Protein AF-A0A0A1WR04-F1 (afdb_monomer_lite)

Sequence (188 aa):
EWQDIMITAAQNTKENGYGFTAQEAALAPKRNVDYRRIWIDFYEEIDLLYTQVIAKHTKRFFKGPHNNYIFDNLMMKKRYAISFDTLLLEAEARGANLNKQIYVHVVGIGLGSWRAVPQQEKIFLETFGERLQQLLPHLSHIAVVHFSYFTLTAWGNLQHGGMIMSETHPAGGIKIFMSNREPSAKRV

Foldseek 3Di:
DCLQFKAAQVQQDVVQQADDDPVRCVVPVDPSVVVQVVVCVVLVHGGDHLVVPVPDDDPQWDADPVSRIIGGLSSLLSVLLVVLLCQQVVQQVVCVVVVAADAAEDEDDCVPPNPDDPCSLLSNQVSNVVNCVVCFLVRQRHQEYEYEQRPDQDHDQQHAQHFDADPNHPVRTHGHHYDHDDPPPDDD

Radius of gyration: 19.54 Å; chains: 1; bounding box: 42×36×54 Å

InterPro domains:
  IPR032063 ADP-ribosylhydrolase MavL-like [PF16062] (1-186)

pLDDT: mean 91.45, std 9.68, range [39.0, 98.62]

Secondary structure (DSSP, 8-state):
--TTTEE-TTTSSTTTT-S--HHHHHH---HHHHHHHHHHHHHT-----HHHHTT--STTEEEPGGGS-EEEHHHHHHHHHHHHHHHHHHHHHHHHHHT--EEEEEE-TTSSTT--STTHHHHHHHHHHHHHHHHGGG--SEEEEEEES-S-SEETTEETT-EEE-TTSTTSEEEEEEESS-TTSPP-

Organism: Zeugodacus cucurbitae (NCBI:txid28588)

Structure (mmCIF, N/CA/C/O backbone):
data_AF-A0A0A1WR04-F1
#
_entry.id   AF-A0A0A1WR04-F1
#
loop_
_atom_site.group_PDB
_atom_site.id
_atom_site.type_symbol
_atom_site.label_atom_id
_atom_site.label_alt_id
_atom_site.label_comp_id
_atom_site.label_asym_id
_atom_site.label_entity_id
_atom_site.label_seq_id
_atom_site.pdbx_PDB_ins_code
_atom_site.Cartn_x
_atom_site.Cartn_y
_atom_site.Cartn_z
_atom_site.occupancy
_atom_site.B_iso_or_equiv
_atom_site.auth_seq_id
_atom_site.auth_comp_id
_atom_site.auth_asym_id
_atom_site.auth_atom_id
_atom_site.pdbx_PDB_model_num
ATOM 1 N N . GLU A 1 1 ? -13.698 -2.832 2.879 1.00 64.75 1 GLU A N 1
ATOM 2 C CA . GLU A 1 1 ? -14.212 -2.028 4.008 1.00 64.75 1 GLU A CA 1
ATOM 3 C C . GLU A 1 1 ? -13.283 -0.866 4.336 1.00 64.75 1 GLU A C 1
ATOM 5 O O . GLU A 1 1 ? -12.109 -0.912 3.988 1.00 64.75 1 GLU A O 1
ATOM 10 N N . TRP A 1 2 ? -13.803 0.202 4.941 1.00 84.69 2 TRP A N 1
ATOM 11 C CA . TRP A 1 2 ? -13.029 1.324 5.506 1.00 84.69 2 TRP A CA 1
ATOM 12 C C . TRP A 1 2 ? -12.757 1.132 7.013 1.00 84.69 2 TRP A C 1
ATOM 14 O O . TRP A 1 2 ? -11.931 1.831 7.599 1.00 84.69 2 TRP A O 1
ATOM 24 N N . GLN A 1 3 ? -13.438 0.151 7.611 1.00 88.25 3 GLN A N 1
ATOM 25 C CA . GLN A 1 3 ? -13.533 -0.102 9.047 1.00 88.25 3 GLN A CA 1
ATOM 26 C C . GLN A 1 3 ? -12.215 -0.563 9.682 1.00 88.25 3 GLN A C 1
ATOM 28 O O . GLN A 1 3 ? -12.024 -0.393 10.881 1.00 88.25 3 GLN A O 1
ATOM 33 N N . ASP A 1 4 ? -11.299 -1.112 8.883 1.00 90.19 4 ASP A N 1
ATOM 34 C CA . ASP A 1 4 ? -9.983 -1.567 9.354 1.00 90.19 4 ASP A CA 1
ATOM 35 C C . ASP A 1 4 ? -8.936 -0.451 9.382 1.00 90.19 4 ASP A C 1
ATOM 37 O O . ASP A 1 4 ? -7.875 -0.612 9.970 1.00 90.19 4 ASP A O 1
ATOM 41 N N . ILE A 1 5 ? -9.220 0.683 8.737 1.00 94.31 5 ILE A N 1
ATOM 42 C CA . ILE A 1 5 ? -8.305 1.832 8.663 1.00 94.31 5 ILE A CA 1
ATOM 43 C C . ILE A 1 5 ? -8.802 2.970 9.548 1.00 94.31 5 ILE A C 1
ATOM 45 O O . ILE A 1 5 ? -8.010 3.684 10.161 1.00 94.31 5 ILE A O 1
ATOM 49 N N . MET A 1 6 ? -10.117 3.171 9.593 1.00 95.06 6 MET A N 1
ATOM 50 C CA . MET A 1 6 ? -10.728 4.258 10.342 1.00 95.06 6 MET A CA 1
ATOM 51 C C . MET A 1 6 ? -11.213 3.762 11.691 1.00 95.06 6 MET A C 1
ATOM 53 O O . MET A 1 6 ? -12.002 2.824 11.785 1.00 95.06 6 MET A O 1
ATOM 57 N N . ILE A 1 7 ? -10.797 4.473 12.726 1.00 96.00 7 ILE A N 1
ATOM 58 C CA . ILE A 1 7 ? -11.178 4.232 14.106 1.00 96.00 7 ILE A CA 1
ATOM 59 C C . ILE A 1 7 ? -12.140 5.347 14.513 1.00 96.00 7 ILE A C 1
ATOM 61 O O . ILE A 1 7 ? -11.782 6.526 14.487 1.00 96.00 7 ILE A O 1
ATOM 65 N N . THR A 1 8 ? -13.369 4.992 14.883 1.00 96.44 8 THR A N 1
ATOM 66 C CA . THR A 1 8 ? -14.404 5.966 15.275 1.00 96.44 8 THR A CA 1
ATOM 67 C C . THR A 1 8 ? -15.068 5.571 16.586 1.00 96.44 8 THR A C 1
ATOM 69 O O . THR A 1 8 ? -15.126 4.389 16.921 1.00 96.44 8 THR A O 1
ATOM 72 N N . ALA A 1 9 ? -15.609 6.552 17.312 1.00 96.00 9 ALA A N 1
ATOM 73 C CA . ALA A 1 9 ? -16.299 6.309 18.579 1.00 96.00 9 ALA A CA 1
ATOM 74 C C . ALA A 1 9 ? -17.537 5.408 18.431 1.00 96.00 9 ALA A C 1
ATOM 76 O O . ALA A 1 9 ? -17.856 4.663 19.349 1.00 96.00 9 ALA A O 1
ATOM 77 N N . ALA A 1 10 ? -18.217 5.463 17.281 1.00 95.19 10 ALA A N 1
ATOM 78 C CA . ALA A 1 10 ? -19.414 4.667 17.020 1.00 95.19 10 ALA A CA 1
ATOM 79 C C . ALA A 1 10 ? -19.096 3.222 16.602 1.00 95.19 10 ALA A C 1
ATOM 81 O O . ALA A 1 10 ? -19.878 2.323 16.889 1.00 95.19 10 ALA A O 1
ATOM 82 N N . GLN A 1 11 ? -17.972 2.996 15.914 1.00 94.75 11 GLN A N 1
ATOM 83 C CA . GLN A 1 11 ? -17.610 1.682 15.379 1.00 94.75 11 GLN A CA 1
ATOM 84 C C . GLN A 1 11 ? -16.694 0.898 16.319 1.00 94.75 11 GLN A C 1
ATOM 86 O O . GLN A 1 11 ? -16.952 -0.269 16.592 1.00 94.75 11 GLN A O 1
ATOM 91 N N . ASN A 1 12 ? -15.617 1.515 16.802 1.00 96.50 12 ASN A N 1
ATOM 92 C CA . ASN A 1 12 ? -14.510 0.823 17.457 1.00 96.50 12 ASN A CA 1
ATOM 93 C C . ASN A 1 12 ? -14.767 0.668 18.958 1.00 96.50 12 ASN A C 1
ATOM 95 O O . ASN A 1 12 ? -14.080 1.273 19.791 1.00 96.50 12 ASN A O 1
ATOM 99 N N . THR A 1 13 ? -15.782 -0.133 19.279 1.00 95.81 13 THR A N 1
ATOM 100 C CA . THR A 1 13 ? -16.243 -0.420 20.640 1.00 95.81 13 THR A CA 1
ATOM 101 C C . THR A 1 13 ? -16.302 -1.927 20.901 1.00 95.81 13 THR A C 1
ATOM 103 O O . THR A 1 13 ? -16.367 -2.737 19.969 1.00 95.81 13 THR A O 1
ATOM 106 N N . LYS A 1 14 ? -16.304 -2.316 22.182 1.00 94.25 14 LYS A N 1
ATOM 107 C CA . LYS A 1 14 ? -16.421 -3.724 22.596 1.00 94.25 14 LYS A CA 1
ATOM 108 C C . LYS A 1 14 ? -17.749 -4.335 22.143 1.00 94.25 14 LYS A C 1
ATOM 110 O O . LYS A 1 14 ? -17.792 -5.498 21.756 1.00 94.25 14 LYS A O 1
ATOM 115 N N . GLU A 1 15 ? -18.827 -3.558 22.125 1.00 93.25 15 GLU A N 1
ATOM 116 C CA . GLU A 1 15 ? -20.155 -4.000 21.681 1.00 93.25 15 GLU A CA 1
ATOM 117 C C . GLU A 1 15 ? -20.136 -4.430 20.211 1.00 93.25 15 GLU A C 1
ATOM 119 O O . GLU A 1 15 ? -20.747 -5.436 19.850 1.00 93.25 15 GLU A O 1
ATOM 124 N N . ASN A 1 16 ? -19.357 -3.723 19.389 1.00 94.31 16 ASN A N 1
ATOM 125 C CA . ASN A 1 16 ? -19.161 -4.026 17.974 1.00 94.31 16 ASN A CA 1
ATOM 126 C C . ASN A 1 16 ? -18.081 -5.088 17.711 1.00 94.31 16 ASN A C 1
ATOM 128 O O . ASN A 1 16 ? -17.793 -5.386 16.555 1.00 94.31 16 ASN A O 1
ATOM 132 N N . GLY A 1 17 ? -17.531 -5.701 18.761 1.00 93.12 17 GLY A N 1
ATOM 133 C CA . GLY A 1 17 ? -16.603 -6.826 18.661 1.00 93.12 17 GLY A CA 1
ATOM 134 C C . GLY A 1 17 ? -15.124 -6.446 18.655 1.00 93.12 17 GLY A C 1
ATOM 135 O O . GLY A 1 17 ? -14.299 -7.331 18.463 1.00 93.12 17 GLY A O 1
ATOM 136 N N . TYR A 1 18 ? -14.781 -5.173 18.889 1.00 94.75 18 TYR A N 1
ATOM 137 C CA . TYR A 1 18 ? -13.392 -4.708 18.914 1.00 94.75 18 TYR A CA 1
ATOM 138 C C . TYR A 1 18 ? -12.715 -4.916 20.275 1.00 94.75 18 TYR A C 1
ATOM 140 O O . TYR A 1 18 ? -13.353 -4.865 21.329 1.00 94.75 18 TYR A O 1
ATOM 148 N N . GLY A 1 19 ? -11.391 -5.069 20.266 1.00 92.50 19 GLY A N 1
ATOM 149 C CA . GLY A 1 19 ? -10.524 -5.061 21.442 1.00 92.50 19 GLY A CA 1
ATOM 150 C C . GLY A 1 19 ? -10.527 -6.356 22.250 1.00 92.50 19 GLY A C 1
ATOM 151 O O . GLY A 1 19 ? -10.146 -6.322 23.420 1.00 92.50 19 GLY A O 1
ATOM 152 N N . PHE A 1 20 ? -11.013 -7.467 21.690 1.00 91.56 20 PHE A N 1
ATOM 153 C CA . PHE A 1 20 ? -11.016 -8.778 22.348 1.00 91.56 20 PHE A CA 1
ATOM 154 C C . PHE A 1 20 ? -9.643 -9.443 22.262 1.00 91.56 20 PHE A C 1
ATOM 156 O O . PHE A 1 20 ? -9.041 -9.502 21.192 1.00 91.56 20 PHE A O 1
ATOM 163 N N . THR A 1 21 ? -9.162 -9.997 23.376 1.00 88.00 21 THR A N 1
ATOM 164 C CA . THR A 1 21 ? -8.021 -10.924 23.331 1.00 88.00 21 THR A CA 1
ATOM 165 C C . THR A 1 21 ? -8.447 -12.275 22.752 1.00 88.00 21 THR A C 1
ATOM 167 O O . THR A 1 21 ? -9.634 -12.603 22.712 1.00 88.00 21 THR A O 1
ATOM 170 N N . ALA A 1 22 ? -7.480 -13.109 22.355 1.00 83.44 22 ALA A N 1
ATOM 171 C CA . ALA A 1 22 ? -7.767 -14.465 21.886 1.00 83.44 22 ALA A CA 1
ATOM 172 C C . ALA A 1 22 ? -8.543 -15.297 22.929 1.00 83.44 22 ALA A C 1
ATOM 174 O O . ALA A 1 22 ? -9.456 -16.038 22.565 1.00 83.44 22 ALA A O 1
ATOM 175 N N . GLN A 1 23 ? -8.232 -15.140 24.225 1.00 86.56 23 GLN A N 1
ATOM 176 C CA . GLN A 1 23 ? -8.970 -15.830 25.289 1.00 86.56 23 GLN A CA 1
ATOM 177 C C . GLN A 1 23 ? -10.389 -15.273 25.452 1.00 86.56 23 GLN A C 1
ATOM 179 O O . GLN A 1 23 ? -11.338 -16.045 25.557 1.00 86.56 23 GLN A O 1
ATOM 184 N N . GLU A 1 24 ? -10.555 -13.946 25.444 1.00 88.88 24 GLU A N 1
ATOM 185 C CA . GLU A 1 24 ? -11.877 -13.317 25.557 1.00 88.88 24 GLU A CA 1
ATOM 186 C C . GLU A 1 24 ? -12.782 -13.692 24.376 1.00 88.88 24 GLU A C 1
ATOM 188 O O . GLU A 1 24 ? -13.965 -13.965 24.566 1.00 88.88 24 GLU A O 1
ATOM 193 N N . ALA A 1 25 ? -12.226 -13.748 23.163 1.00 85.69 25 ALA A N 1
ATOM 194 C CA . ALA A 1 25 ? -12.953 -14.131 21.959 1.00 85.69 25 ALA A CA 1
ATOM 195 C C . ALA A 1 25 ? -13.425 -15.593 21.999 1.00 85.69 25 ALA A C 1
ATOM 197 O O . ALA A 1 25 ? -14.540 -15.882 21.571 1.00 85.69 25 ALA A O 1
ATOM 198 N N . ALA A 1 26 ? -12.622 -16.508 22.555 1.00 85.38 26 ALA A N 1
ATOM 199 C CA . ALA A 1 26 ? -13.009 -17.912 22.717 1.00 85.38 26 ALA A CA 1
ATOM 200 C C . ALA A 1 26 ? -14.193 -18.096 23.686 1.00 85.38 26 ALA A C 1
ATOM 202 O O . ALA A 1 26 ? -14.988 -19.020 23.527 1.00 85.38 26 ALA A O 1
ATOM 203 N N . LEU A 1 27 ? -14.324 -17.206 24.674 1.00 86.38 27 LEU A N 1
ATOM 204 C CA . LEU A 1 27 ? -15.401 -17.227 25.669 1.00 86.38 27 LEU A CA 1
ATOM 205 C C . LEU A 1 27 ? -16.645 -16.435 25.235 1.00 86.38 27 LEU A C 1
ATOM 207 O O . LEU A 1 27 ? -17.708 -16.578 25.838 1.00 86.38 27 LEU A O 1
ATOM 211 N N . ALA A 1 28 ? -16.532 -15.608 24.194 1.00 77.44 28 ALA A N 1
ATOM 212 C CA . ALA A 1 28 ? -17.607 -14.768 23.677 1.00 77.44 28 ALA A CA 1
ATOM 213 C C . ALA A 1 28 ? -17.866 -15.068 22.187 1.00 77.44 28 ALA A C 1
ATOM 215 O O . ALA A 1 28 ? -17.497 -14.247 21.343 1.00 77.44 28 ALA A O 1
ATOM 216 N N . PRO A 1 29 ? -18.530 -16.198 21.848 1.00 74.19 29 PRO A N 1
ATOM 217 C CA . PRO A 1 29 ? -18.768 -16.630 20.467 1.00 74.19 29 PRO A CA 1
ATOM 218 C C . PRO A 1 29 ? -19.850 -15.767 19.802 1.00 74.19 29 PRO A C 1
ATOM 220 O O . PRO A 1 29 ? -20.991 -16.179 19.586 1.00 74.19 29 PRO A O 1
ATOM 223 N N . LYS A 1 30 ? -19.506 -14.508 19.532 1.00 87.88 30 LYS A N 1
ATOM 224 C CA . LYS A 1 30 ? -20.342 -13.542 18.829 1.00 87.88 30 LYS A CA 1
ATOM 225 C C . LYS A 1 30 ? -19.803 -13.369 17.418 1.00 87.88 30 LYS A C 1
ATOM 227 O O . LYS A 1 30 ? -18.614 -13.131 17.219 1.00 87.88 30 LYS A O 1
ATOM 232 N N . ARG A 1 31 ? -20.712 -13.371 16.442 1.00 90.69 31 ARG A N 1
ATOM 233 C CA . ARG A 1 31 ? -20.386 -13.238 15.013 1.00 90.69 31 ARG A CA 1
ATOM 234 C C . ARG A 1 31 ? -19.489 -12.037 14.696 1.00 90.69 31 ARG A C 1
ATOM 236 O O . ARG A 1 31 ? -18.633 -12.135 13.826 1.00 90.69 31 ARG A O 1
ATOM 243 N N . ASN A 1 32 ? -19.69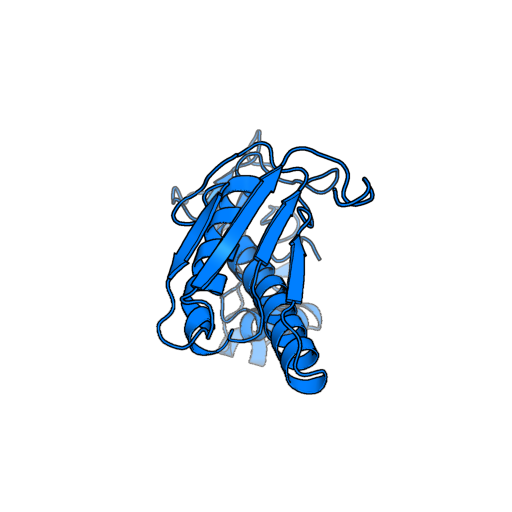2 -10.903 15.363 1.00 90.31 32 ASN A N 1
ATOM 244 C CA . ASN A 1 32 ? -18.880 -9.705 15.146 1.00 90.31 32 ASN A CA 1
ATOM 245 C C . ASN A 1 32 ? -17.446 -9.852 15.683 1.00 90.31 32 ASN A C 1
ATOM 247 O O . ASN A 1 32 ? -16.520 -9.397 15.023 1.00 90.31 32 ASN A O 1
ATOM 251 N N . VAL A 1 33 ? -17.250 -10.537 16.813 1.00 91.56 33 VAL A N 1
ATOM 252 C CA . VAL A 1 33 ? -15.920 -10.855 17.363 1.00 91.56 33 VAL A CA 1
ATOM 253 C C . VAL A 1 33 ? -15.177 -11.828 16.445 1.00 91.56 33 VAL A C 1
ATOM 255 O O . VAL A 1 33 ? -14.022 -11.590 16.099 1.00 91.56 33 VAL A O 1
ATOM 258 N N . ASP A 1 34 ? -15.852 -12.882 15.975 1.00 90.06 34 ASP A N 1
ATOM 259 C CA . ASP A 1 34 ? -15.260 -13.830 15.022 1.00 90.06 34 ASP A CA 1
ATOM 260 C C . ASP A 1 34 ? -14.874 -13.146 13.704 1.00 90.06 34 ASP A C 1
ATOM 262 O O . ASP A 1 34 ? -13.807 -13.410 13.153 1.00 90.06 34 ASP A O 1
ATOM 266 N N . TYR A 1 35 ? -15.708 -12.218 13.225 1.00 90.19 35 TYR A N 1
ATOM 267 C CA . TYR A 1 35 ? -15.404 -11.423 12.039 1.00 90.19 35 TYR A CA 1
ATOM 268 C C . TYR A 1 35 ? -14.154 -10.556 12.228 1.00 90.19 35 TYR A C 1
ATOM 270 O O . TYR A 1 35 ? -13.302 -10.510 11.342 1.00 90.19 35 TYR A O 1
ATOM 278 N N . ARG A 1 36 ? -14.001 -9.897 13.387 1.00 92.19 36 ARG A N 1
ATOM 279 C CA . ARG A 1 36 ? -12.787 -9.125 13.690 1.00 92.19 36 ARG A CA 1
ATOM 280 C C . ARG A 1 36 ? -11.542 -10.007 13.741 1.00 92.19 36 ARG A C 1
ATOM 282 O O . ARG A 1 36 ? -10.509 -9.575 13.239 1.00 92.19 36 ARG A O 1
ATOM 289 N N . ARG A 1 37 ? -11.640 -11.238 14.260 1.00 90.44 37 ARG A N 1
ATOM 290 C CA . ARG A 1 37 ? -10.511 -12.184 14.323 1.00 90.44 37 ARG A CA 1
ATOM 291 C C . ARG A 1 37 ? -9.937 -12.500 12.942 1.00 90.44 37 ARG A C 1
ATOM 293 O O . ARG A 1 37 ? -8.727 -12.447 12.781 1.00 90.44 37 ARG A O 1
ATOM 300 N N . ILE A 1 38 ? -10.791 -12.711 11.937 1.00 91.25 38 ILE A N 1
ATOM 301 C CA . ILE A 1 38 ? -10.345 -12.937 10.549 1.00 91.25 38 ILE A CA 1
ATOM 302 C C . ILE A 1 38 ? -9.451 -11.786 10.071 1.00 91.25 38 ILE A C 1
ATOM 304 O O . ILE A 1 38 ? -8.398 -12.021 9.488 1.00 91.25 38 ILE A O 1
ATOM 308 N N . TRP A 1 39 ? -9.852 -10.541 10.333 1.00 91.75 39 TRP A N 1
ATOM 309 C CA . TRP A 1 39 ? -9.090 -9.367 9.907 1.00 91.75 39 TRP A CA 1
ATOM 310 C C . TRP A 1 39 ? -7.831 -9.123 10.739 1.00 91.75 39 TRP A C 1
ATOM 312 O O . TRP A 1 39 ? -6.832 -8.671 10.187 1.00 91.75 39 TRP A O 1
ATOM 322 N N . ILE A 1 40 ? -7.867 -9.431 12.038 1.00 92.50 40 ILE A N 1
ATOM 323 C CA . ILE A 1 40 ? -6.690 -9.380 12.915 1.00 92.50 40 ILE A CA 1
ATOM 324 C C . ILE A 1 40 ? -5.620 -10.348 12.415 1.00 92.50 40 ILE A C 1
ATOM 326 O O . ILE A 1 40 ? -4.467 -9.951 12.264 1.00 92.50 40 ILE A O 1
ATOM 330 N N . ASP A 1 41 ? -6.019 -11.584 12.110 1.00 92.88 41 ASP A N 1
ATOM 331 C CA . ASP A 1 41 ? -5.119 -12.618 11.603 1.00 92.88 41 ASP A CA 1
ATOM 332 C C . ASP A 1 41 ? -4.607 -12.245 10.207 1.00 92.88 41 ASP A C 1
ATOM 334 O O . ASP A 1 41 ? -3.408 -12.283 9.955 1.00 92.88 41 ASP A O 1
ATOM 338 N N . PHE A 1 42 ? -5.499 -11.802 9.314 1.00 93.56 42 PHE A N 1
ATOM 339 C CA . PHE A 1 42 ? -5.146 -11.411 7.947 1.00 93.56 42 PHE A CA 1
ATOM 340 C C . PHE A 1 42 ? -4.139 -10.258 7.889 1.00 93.56 42 PHE A C 1
ATOM 342 O O . PHE A 1 42 ? -3.216 -10.281 7.077 1.00 93.56 42 PHE A O 1
ATOM 349 N N . TYR A 1 43 ? -4.324 -9.229 8.719 1.00 94.00 43 TYR A N 1
ATOM 350 C CA . TYR A 1 43 ? -3.405 -8.095 8.766 1.00 94.00 43 TYR A CA 1
ATOM 351 C C . TYR A 1 43 ? -2.245 -8.303 9.737 1.00 94.00 43 TYR A C 1
ATOM 353 O O . TYR A 1 43 ? -1.368 -7.441 9.779 1.00 94.00 43 TYR A O 1
ATOM 361 N N . GLU A 1 44 ? -2.226 -9.380 10.523 1.00 94.38 44 GLU A N 1
ATOM 362 C CA . GLU A 1 44 ? -1.281 -9.586 11.626 1.00 94.38 44 GLU A CA 1
ATOM 363 C C . GLU A 1 44 ? -1.202 -8.342 12.535 1.00 94.38 44 GLU A C 1
ATOM 365 O O . GLU A 1 44 ? -0.132 -7.788 12.805 1.00 94.38 44 GLU A O 1
ATOM 370 N N . GLU A 1 45 ? -2.359 -7.799 12.914 1.00 93.75 45 GLU A N 1
ATOM 371 C CA . GLU A 1 45 ? -2.467 -6.583 13.722 1.00 93.75 45 GLU A CA 1
ATOM 372 C C . GLU A 1 45 ? -3.698 -6.643 14.619 1.00 93.75 45 GLU A C 1
ATOM 374 O O . GLU A 1 45 ? -4.781 -7.013 14.173 1.00 93.75 45 GLU A O 1
ATOM 379 N N . ILE A 1 46 ? -3.550 -6.219 15.874 1.00 90.50 46 ILE A N 1
ATOM 380 C CA . ILE A 1 46 ? -4.688 -6.138 16.788 1.00 90.50 46 ILE A CA 1
ATOM 381 C C . ILE A 1 46 ? -5.650 -5.033 16.358 1.00 90.50 46 ILE A C 1
ATOM 383 O O . ILE A 1 46 ? -5.245 -3.960 15.900 1.00 90.50 46 ILE A O 1
ATOM 387 N N . ASP A 1 47 ? -6.941 -5.267 16.563 1.00 90.50 47 ASP A N 1
ATOM 388 C CA . ASP A 1 47 ? -7.911 -4.200 16.424 1.00 90.50 47 ASP A CA 1
ATOM 389 C C . ASP A 1 47 ? -7.887 -3.273 17.649 1.00 90.50 47 ASP A C 1
ATOM 391 O O . ASP A 1 47 ? -7.341 -3.579 18.712 1.00 90.50 47 ASP A O 1
ATOM 395 N N . LEU A 1 48 ? -8.395 -2.057 17.461 1.00 93.69 48 LEU A N 1
ATOM 396 C CA . LEU A 1 48 ? -8.199 -0.971 18.412 1.00 93.69 48 LEU A CA 1
ATOM 397 C C . LEU A 1 48 ? -9.535 -0.379 18.830 1.00 93.69 48 LEU A C 1
ATOM 399 O O . LEU A 1 48 ? -10.377 -0.078 17.980 1.00 93.69 48 LEU A O 1
ATOM 403 N N . LEU A 1 49 ? -9.688 -0.146 20.135 1.00 95.75 49 LEU A N 1
ATOM 404 C CA . LEU A 1 49 ? -10.796 0.629 20.681 1.00 95.75 49 LEU A CA 1
ATOM 405 C C . LEU A 1 49 ? -10.527 2.123 20.521 1.00 95.75 49 LEU A C 1
ATOM 407 O O . LEU A 1 49 ? -9.432 2.608 20.820 1.00 95.75 49 LEU A O 1
ATOM 411 N N . TYR A 1 50 ? -11.551 2.880 20.127 1.00 96.31 50 TYR A N 1
ATOM 412 C CA . TYR A 1 50 ? -11.430 4.330 19.955 1.00 96.31 50 TYR A CA 1
ATOM 413 C C . TYR A 1 50 ? -10.927 5.023 21.229 1.00 96.31 50 TYR A C 1
ATOM 415 O O . TYR A 1 50 ? -10.013 5.848 21.175 1.00 96.31 50 TYR A O 1
ATOM 423 N N . THR A 1 51 ? -11.460 4.632 22.388 1.00 95.06 51 THR A N 1
ATOM 424 C CA . THR A 1 51 ? -11.104 5.191 23.702 1.00 95.06 51 THR A CA 1
ATOM 425 C C . THR A 1 51 ? -9.629 5.002 24.059 1.00 95.06 51 THR A C 1
ATOM 427 O O . THR A 1 51 ? -9.048 5.848 24.732 1.00 95.06 51 THR A O 1
ATOM 430 N N . GLN A 1 52 ? -8.991 3.938 23.568 1.00 93.44 52 GLN A N 1
ATOM 431 C CA . GLN A 1 52 ? -7.571 3.669 23.804 1.00 93.44 52 GLN A CA 1
ATOM 432 C C . GLN A 1 52 ? -6.660 4.475 22.873 1.00 93.44 52 GLN A C 1
ATOM 434 O O . GLN A 1 52 ? -5.502 4.730 23.207 1.00 93.44 52 GLN A O 1
ATOM 439 N N . VAL A 1 53 ? -7.153 4.851 21.692 1.00 94.12 53 VAL A N 1
ATOM 440 C CA . VAL A 1 53 ? -6.353 5.511 20.652 1.00 94.12 53 VAL A CA 1
ATOM 441 C C . VAL A 1 53 ? -6.501 7.026 20.697 1.00 94.12 53 VAL A C 1
ATOM 443 O O . VAL A 1 53 ? -5.536 7.736 20.419 1.00 94.12 53 VAL A O 1
ATOM 446 N N . ILE A 1 54 ? -7.660 7.548 21.103 1.00 93.44 54 ILE A N 1
ATOM 447 C CA . ILE A 1 54 ? -7.936 8.989 21.084 1.00 93.44 54 ILE A CA 1
ATOM 448 C C . ILE A 1 54 ? -6.959 9.815 21.930 1.00 93.44 54 ILE A C 1
ATOM 450 O O . ILE A 1 54 ? -6.641 10.942 21.561 1.00 93.44 54 ILE A O 1
ATOM 454 N N . ALA A 1 55 ? -6.416 9.256 23.011 1.00 88.94 55 ALA A N 1
ATOM 455 C CA . ALA A 1 55 ? -5.410 9.921 23.841 1.00 88.94 55 ALA A CA 1
ATOM 456 C C . ALA A 1 55 ? -3.970 9.773 23.303 1.00 88.94 55 ALA A C 1
ATOM 458 O O . ALA A 1 55 ? -3.061 10.456 23.769 1.00 88.94 55 ALA A O 1
ATOM 459 N N . LYS A 1 56 ? -3.729 8.902 22.313 1.00 91.25 56 LYS A N 1
ATOM 460 C CA . LYS A 1 56 ? -2.386 8.650 21.770 1.00 91.25 56 LYS A CA 1
ATOM 461 C C . LYS A 1 56 ? -1.967 9.758 20.803 1.00 91.25 56 LYS A C 1
ATOM 463 O O . LYS A 1 56 ? -2.775 10.276 20.029 1.00 91.25 56 LYS A O 1
ATOM 468 N N . HIS A 1 57 ? -0.677 10.082 20.818 1.00 86.62 57 HIS A N 1
ATOM 469 C CA . HIS A 1 57 ? -0.040 11.023 19.897 1.00 86.62 57 HIS A CA 1
ATOM 470 C C . HIS A 1 57 ? 1.185 10.360 19.272 1.00 86.62 57 HIS A C 1
ATOM 472 O O . HIS A 1 57 ? 2.297 10.455 19.781 1.00 86.62 57 HIS A O 1
ATOM 478 N N . THR A 1 58 ? 0.966 9.623 18.186 1.00 93.75 58 THR A N 1
ATOM 479 C CA . THR A 1 58 ? 2.023 8.894 17.476 1.00 93.75 58 THR A CA 1
ATOM 480 C C . THR A 1 58 ? 1.898 9.126 15.975 1.00 93.75 58 THR A C 1
ATOM 482 O O . THR A 1 58 ? 0.830 9.479 15.481 1.00 93.75 58 THR A O 1
ATOM 485 N N . LYS A 1 59 ? 2.974 8.865 15.224 1.00 92.19 59 LYS A N 1
ATOM 486 C CA . LYS A 1 59 ? 2.962 8.943 13.752 1.00 92.19 59 LYS A CA 1
ATOM 487 C C . LYS A 1 59 ? 2.006 7.931 13.095 1.00 92.19 59 LYS A C 1
ATOM 489 O O . LYS A 1 59 ? 1.645 8.113 11.936 1.00 92.19 59 LYS A O 1
ATOM 494 N N . ARG A 1 60 ? 1.584 6.882 13.816 1.00 95.06 60 ARG A N 1
ATOM 495 C CA . ARG A 1 60 ? 0.621 5.882 13.323 1.00 95.06 60 ARG A CA 1
ATOM 496 C C . ARG A 1 60 ? -0.776 6.477 13.149 1.00 95.06 60 ARG A C 1
ATOM 498 O O . ARG A 1 60 ? -1.460 6.114 12.204 1.00 95.06 60 ARG A O 1
ATOM 505 N N . PHE A 1 61 ? -1.185 7.397 14.018 1.00 96.06 61 PHE A N 1
ATOM 506 C CA . PHE A 1 61 ? -2.571 7.851 14.086 1.00 96.06 61 PHE A CA 1
ATOM 507 C C . PHE A 1 61 ? -2.714 9.305 13.650 1.00 96.06 61 PHE A C 1
ATOM 509 O O . PHE A 1 61 ? -2.147 10.208 14.263 1.00 96.06 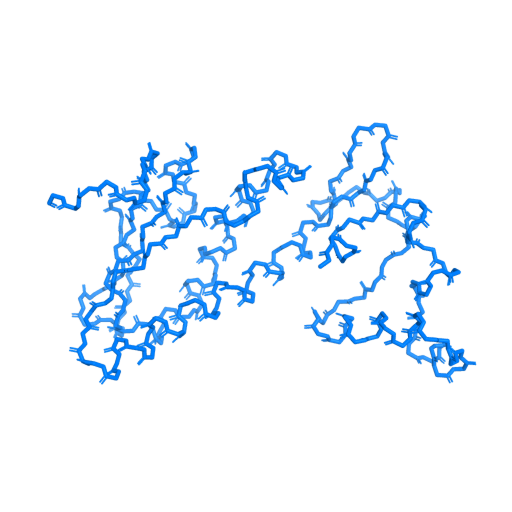61 PHE A O 1
ATOM 516 N N . PHE A 1 62 ? -3.525 9.538 12.622 1.00 95.31 62 PHE A N 1
ATOM 517 C CA . PHE A 1 62 ? -3.944 10.876 12.222 1.00 95.31 62 PHE A CA 1
ATOM 518 C C . PHE A 1 62 ? -5.358 11.151 12.724 1.00 95.31 62 PHE A C 1
ATOM 520 O O . PHE A 1 62 ? -6.283 10.412 12.402 1.00 95.31 62 PHE A O 1
ATOM 527 N N . LYS A 1 63 ? -5.541 12.219 13.501 1.00 94.75 63 LYS A N 1
ATOM 528 C CA . LYS A 1 63 ? -6.855 12.606 14.026 1.00 94.75 63 LYS A CA 1
ATOM 529 C C . LYS A 1 63 ? -7.539 13.548 13.041 1.00 94.75 63 LYS A C 1
ATOM 531 O O . LYS A 1 63 ? -6.958 14.560 12.653 1.00 94.75 63 LYS A O 1
ATOM 536 N N . GLY A 1 64 ? -8.751 13.188 12.633 1.00 91.12 64 GLY A N 1
ATOM 537 C CA . GLY A 1 64 ? -9.600 14.018 11.791 1.00 91.12 64 GLY A CA 1
ATOM 538 C C . GLY A 1 64 ? -10.113 15.267 12.522 1.00 91.12 64 GLY A C 1
ATOM 539 O O . GLY A 1 64 ? -9.953 15.394 13.742 1.00 91.12 64 GLY A O 1
ATOM 540 N N . PRO A 1 65 ? -10.746 16.202 11.794 1.00 89.25 65 PRO A N 1
ATOM 541 C CA . PRO A 1 65 ? -11.331 17.406 12.377 1.00 89.25 65 PRO A CA 1
ATOM 542 C C . PRO A 1 65 ? -12.289 17.083 13.531 1.00 89.25 65 PRO A C 1
ATOM 544 O O . PRO A 1 65 ? -13.104 16.167 13.439 1.00 89.25 65 PRO A O 1
ATOM 547 N N . HIS A 1 66 ? -12.195 17.836 14.629 1.00 85.50 66 HIS A N 1
ATOM 548 C CA . HIS A 1 66 ? -13.004 17.624 15.840 1.00 85.50 66 HIS A CA 1
ATOM 549 C C . HIS A 1 66 ? -12.923 16.201 16.429 1.00 85.50 66 HIS A C 1
ATOM 551 O O . HIS A 1 66 ? -13.817 15.798 17.168 1.00 85.50 66 HIS A O 1
ATOM 557 N N . ASN A 1 67 ? -11.866 15.436 16.122 1.00 83.44 67 ASN A N 1
ATOM 558 C CA . ASN A 1 67 ? -11.706 14.039 16.534 1.00 83.44 67 ASN A CA 1
ATOM 559 C C . ASN A 1 67 ? -12.877 13.125 16.117 1.00 83.44 67 ASN A C 1
ATOM 561 O O . ASN A 1 67 ? -13.162 12.133 16.782 1.00 83.44 67 ASN A O 1
ATOM 565 N N . ASN A 1 68 ? -13.556 13.437 15.011 1.00 88.94 68 ASN A N 1
ATOM 566 C CA . ASN A 1 68 ? -14.653 12.614 14.494 1.00 88.94 68 ASN A CA 1
ATOM 567 C C . ASN A 1 68 ? -14.193 11.211 14.049 1.00 88.94 68 ASN A C 1
ATOM 569 O O . ASN A 1 68 ? -14.956 10.248 14.119 1.00 88.94 68 ASN A O 1
ATOM 573 N N . TYR A 1 69 ? -12.941 11.093 13.614 1.00 94.12 69 TYR A N 1
ATOM 574 C CA . TYR A 1 69 ? -12.288 9.839 13.278 1.00 94.12 69 TYR A CA 1
ATOM 575 C C . TYR A 1 69 ? -10.791 9.893 13.573 1.00 94.12 69 TYR A C 1
ATOM 577 O O . TYR A 1 69 ? -10.180 10.959 13.681 1.00 94.12 69 TYR A O 1
ATOM 585 N N . ILE A 1 70 ? -10.187 8.714 13.637 1.00 96.44 70 ILE A N 1
ATOM 586 C CA . ILE A 1 70 ? -8.744 8.525 13.651 1.00 96.44 70 ILE A CA 1
ATOM 587 C C . ILE A 1 70 ? -8.394 7.608 12.481 1.00 96.44 70 ILE A C 1
ATOM 589 O O . ILE A 1 70 ? -8.923 6.509 12.369 1.00 96.44 70 ILE A O 1
ATOM 593 N N . PHE A 1 71 ? -7.522 8.070 11.597 1.00 96.12 71 PHE A N 1
ATOM 594 C CA . PHE A 1 71 ? -7.004 7.301 10.475 1.00 96.12 71 PHE A CA 1
ATOM 595 C C . PHE A 1 71 ? -5.724 6.579 10.908 1.00 96.12 71 PHE A C 1
ATOM 597 O O . PHE A 1 71 ? -4.772 7.221 11.366 1.00 96.12 71 PHE A O 1
ATOM 604 N N . ASP A 1 72 ? -5.700 5.255 10.773 1.00 96.50 72 ASP A N 1
ATOM 605 C CA . ASP A 1 72 ? -4.541 4.419 11.074 1.00 96.50 72 ASP A CA 1
ATOM 606 C C . ASP A 1 72 ? -3.640 4.282 9.837 1.00 96.50 72 ASP A C 1
ATOM 608 O O . ASP A 1 72 ? -3.908 3.523 8.901 1.00 96.50 72 ASP A O 1
ATOM 612 N N . ASN A 1 73 ? -2.535 5.031 9.845 1.00 96.38 73 ASN A N 1
ATOM 613 C CA . ASN A 1 73 ? -1.550 5.026 8.770 1.00 96.38 73 ASN A CA 1
ATOM 614 C C . ASN A 1 73 ? -0.927 3.633 8.581 1.00 96.38 73 ASN A C 1
ATOM 616 O O . ASN A 1 73 ? -0.639 3.263 7.446 1.00 96.38 73 ASN A O 1
ATOM 620 N N . LEU A 1 74 ? -0.741 2.849 9.655 1.00 96.38 74 LEU A N 1
ATOM 621 C CA . LEU A 1 74 ? -0.160 1.506 9.558 1.00 96.38 74 LEU A CA 1
ATOM 622 C C . LEU A 1 74 ? -1.108 0.559 8.824 1.00 96.38 74 LEU A C 1
ATOM 624 O O . LEU A 1 74 ? -0.688 -0.123 7.892 1.00 96.38 74 LEU A O 1
ATOM 628 N N . MET A 1 75 ? -2.388 0.560 9.195 1.00 96.50 75 MET A N 1
ATOM 629 C CA . MET A 1 75 ? -3.387 -0.284 8.533 1.00 96.50 75 MET A CA 1
ATOM 630 C C . MET A 1 75 ? -3.558 0.091 7.062 1.00 96.50 75 MET A C 1
ATOM 632 O O . MET A 1 75 ? -3.687 -0.787 6.208 1.00 96.50 75 MET A O 1
ATOM 636 N N . MET A 1 76 ? -3.466 1.385 6.734 1.00 96.50 76 MET A N 1
ATOM 637 C CA . MET A 1 76 ? -3.451 1.811 5.337 1.00 96.50 76 MET A CA 1
ATOM 638 C C . MET A 1 76 ? -2.230 1.274 4.578 1.00 96.50 76 MET A C 1
ATOM 640 O O . MET A 1 76 ? -2.396 0.761 3.470 1.00 96.50 76 MET A O 1
ATOM 644 N N . LYS A 1 77 ? -1.023 1.339 5.168 1.00 96.88 77 LYS A N 1
ATOM 645 C CA . LYS A 1 77 ? 0.188 0.742 4.576 1.00 96.88 77 LYS A CA 1
ATOM 646 C C . LYS A 1 77 ? 0.002 -0.759 4.335 1.00 96.88 77 LYS A C 1
ATOM 648 O O . LYS A 1 77 ? 0.255 -1.222 3.228 1.00 96.88 77 LYS A O 1
ATOM 653 N N . LYS A 1 78 ? -0.502 -1.513 5.321 1.00 96.94 78 LYS A N 1
ATOM 654 C CA . LYS A 1 78 ? -0.738 -2.964 5.185 1.00 96.94 78 LYS A CA 1
ATOM 655 C C . LYS A 1 78 ? -1.713 -3.282 4.046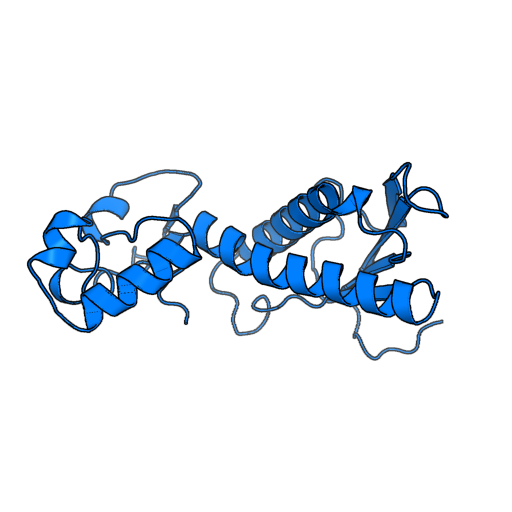 1.00 96.94 78 LYS A C 1
ATOM 657 O O . LYS A 1 78 ? -1.434 -4.138 3.211 1.00 96.94 78 LYS A O 1
ATOM 662 N N . ARG A 1 79 ? -2.816 -2.535 3.940 1.00 95.38 79 ARG A N 1
ATOM 663 C CA . ARG A 1 79 ? -3.778 -2.692 2.837 1.00 95.38 79 ARG A CA 1
ATOM 664 C C . ARG A 1 79 ? -3.158 -2.415 1.467 1.00 95.38 79 ARG A C 1
ATOM 666 O O . ARG A 1 79 ? -3.413 -3.150 0.512 1.00 95.38 79 ARG A O 1
ATOM 673 N N . TYR A 1 80 ? -2.376 -1.345 1.357 1.00 97.06 80 TYR A N 1
ATOM 674 C CA . TYR A 1 80 ? -1.671 -1.024 0.122 1.00 97.06 80 TYR A CA 1
ATOM 675 C C . TYR A 1 80 ? -0.640 -2.089 -0.241 1.00 97.06 80 TYR A C 1
ATOM 677 O O . TYR A 1 80 ? -0.603 -2.501 -1.397 1.00 97.06 80 TYR A O 1
ATOM 685 N N . ALA A 1 81 ? 0.124 -2.583 0.737 1.00 97.69 81 ALA A N 1
ATOM 686 C CA . ALA A 1 81 ? 1.140 -3.606 0.526 1.00 97.69 81 ALA A CA 1
ATOM 687 C C . ALA A 1 81 ? 0.573 -4.840 -0.185 1.00 97.69 81 ALA A C 1
ATOM 689 O O . ALA A 1 81 ? 1.110 -5.240 -1.209 1.00 97.69 81 ALA A O 1
ATOM 690 N N . ILE A 1 82 ? -0.573 -5.356 0.271 1.00 96.31 82 ILE A N 1
ATOM 691 C CA . ILE A 1 82 ? -1.247 -6.502 -0.364 1.00 96.31 82 ILE A CA 1
ATOM 692 C C . ILE A 1 82 ? -1.559 -6.223 -1.841 1.00 96.31 82 ILE A C 1
ATOM 694 O O . ILE A 1 82 ? -1.315 -7.060 -2.710 1.00 96.31 82 ILE A O 1
ATOM 698 N N . SER A 1 83 ? -2.089 -5.035 -2.141 1.00 96.31 83 SER A N 1
ATOM 699 C CA . SER A 1 83 ? -2.474 -4.667 -3.510 1.00 96.31 83 SER A CA 1
ATOM 700 C C . SER A 1 83 ? -1.253 -4.496 -4.416 1.00 96.31 83 SER A C 1
ATOM 702 O O . SER A 1 83 ? -1.283 -4.897 -5.578 1.00 96.31 83 SER A O 1
ATOM 704 N N . PHE A 1 84 ? -0.182 -3.901 -3.893 1.00 98.19 84 PHE A N 1
ATOM 705 C CA . PHE A 1 84 ? 1.044 -3.651 -4.646 1.00 98.19 84 PHE A CA 1
ATOM 706 C C . PHE A 1 84 ? 1.830 -4.934 -4.880 1.00 98.19 84 PHE A C 1
ATOM 708 O O . PHE A 1 84 ? 2.268 -5.162 -6.003 1.00 98.19 84 PHE A O 1
ATOM 715 N N . ASP A 1 85 ? 1.934 -5.798 -3.874 1.00 98.38 85 ASP A N 1
ATOM 716 C CA . ASP A 1 85 ? 2.576 -7.105 -4.005 1.00 98.38 85 ASP A CA 1
ATOM 717 C C . ASP A 1 85 ? 1.858 -7.954 -5.043 1.00 98.38 85 ASP A C 1
ATOM 719 O O . ASP A 1 85 ? 2.494 -8.487 -5.947 1.00 98.38 85 ASP A O 1
ATOM 723 N N . THR A 1 86 ? 0.524 -8.003 -4.971 1.00 98.12 86 THR A N 1
ATOM 724 C CA . THR A 1 86 ? -0.290 -8.714 -5.961 1.00 98.12 86 THR A CA 1
ATOM 725 C C . THR A 1 86 ? -0.032 -8.168 -7.364 1.00 98.12 86 THR A C 1
ATOM 727 O O . THR A 1 86 ? 0.242 -8.939 -8.276 1.00 98.12 86 THR A O 1
ATOM 730 N N . LEU A 1 87 ? -0.064 -6.842 -7.546 1.00 98.25 87 LEU A N 1
ATOM 731 C CA . LEU A 1 87 ? 0.193 -6.211 -8.842 1.00 98.25 87 LEU A CA 1
ATOM 732 C C . LEU A 1 87 ? 1.584 -6.554 -9.392 1.00 98.25 87 LEU A C 1
ATOM 734 O O . LEU A 1 87 ? 1.704 -6.901 -10.566 1.00 98.25 87 LEU A O 1
ATOM 738 N N . LEU A 1 88 ? 2.625 -6.420 -8.568 1.00 98.56 88 LEU A N 1
ATOM 739 C CA . LEU A 1 88 ? 4.012 -6.624 -8.980 1.00 98.56 88 LEU A CA 1
ATOM 740 C C . LEU A 1 88 ? 4.283 -8.098 -9.298 1.00 98.56 88 LEU A C 1
ATOM 742 O O . LEU A 1 88 ? 4.837 -8.396 -10.351 1.00 98.56 88 LEU A O 1
ATOM 746 N N . LEU A 1 89 ? 3.842 -9.020 -8.443 1.00 98.62 89 LEU A N 1
ATOM 747 C CA . LEU A 1 89 ? 4.049 -10.454 -8.649 1.00 98.62 89 LEU A CA 1
ATOM 748 C C . LEU A 1 89 ? 3.238 -10.990 -9.836 1.00 98.62 89 LEU A C 1
ATOM 750 O O . LEU A 1 89 ? 3.759 -11.777 -10.622 1.00 98.62 89 LEU A O 1
ATOM 754 N N . GLU A 1 90 ? 2.001 -10.527 -10.033 1.00 98.56 90 GLU A N 1
ATOM 755 C CA . GLU A 1 90 ? 1.207 -10.889 -11.215 1.00 98.56 90 GLU A CA 1
ATOM 756 C C . GLU A 1 90 ? 1.817 -10.337 -12.509 1.00 98.56 90 GLU A C 1
ATOM 758 O O . GLU A 1 90 ? 1.840 -11.025 -13.533 1.00 98.56 90 GLU A O 1
ATOM 763 N N . ALA A 1 91 ? 2.315 -9.095 -12.489 1.00 98.50 91 ALA A N 1
ATOM 764 C CA . ALA A 1 91 ? 2.999 -8.501 -13.633 1.00 98.50 91 ALA A CA 1
ATOM 765 C C . ALA A 1 91 ? 4.270 -9.285 -13.985 1.00 98.50 91 ALA A C 1
ATOM 767 O O . ALA A 1 91 ? 4.462 -9.623 -15.153 1.00 98.50 91 ALA A O 1
ATOM 768 N N . GLU A 1 92 ? 5.083 -9.627 -12.983 1.00 98.56 92 GLU A N 1
ATOM 769 C CA . GLU A 1 92 ? 6.265 -10.474 -13.150 1.00 98.56 92 GLU A CA 1
ATOM 770 C C . GLU A 1 92 ? 5.895 -11.834 -13.746 1.00 98.56 92 GLU A C 1
ATOM 772 O O . GLU A 1 92 ? 6.447 -12.221 -14.773 1.00 98.56 92 GLU A O 1
ATOM 777 N N . ALA A 1 93 ? 4.918 -12.534 -13.161 1.00 98.62 93 ALA A N 1
ATOM 778 C CA . ALA A 1 93 ? 4.499 -13.856 -13.617 1.00 98.62 93 ALA A CA 1
ATOM 779 C C . ALA A 1 93 ? 4.016 -13.838 -15.076 1.00 98.62 93 ALA A C 1
ATOM 781 O O . ALA A 1 93 ? 4.356 -14.720 -15.866 1.00 98.62 93 ALA A O 1
ATOM 782 N N . ARG A 1 94 ? 3.264 -12.804 -15.474 1.00 98.56 94 ARG A N 1
ATOM 783 C CA . ARG A 1 94 ? 2.817 -12.620 -16.866 1.00 98.56 94 ARG A CA 1
ATOM 784 C C . ARG A 1 94 ? 3.977 -12.307 -17.806 1.00 98.56 94 ARG A C 1
ATOM 786 O O . ARG A 1 94 ? 3.996 -12.826 -18.922 1.00 98.56 94 ARG A O 1
ATOM 793 N N . GLY A 1 95 ? 4.919 -11.473 -17.369 1.00 98.31 95 GLY A N 1
ATOM 794 C CA . GLY A 1 95 ? 6.141 -11.164 -18.106 1.00 98.31 95 GLY A CA 1
ATOM 795 C C . GLY A 1 95 ? 6.987 -12.405 -18.353 1.00 98.31 95 GLY A C 1
ATOM 796 O O . GLY A 1 95 ? 7.321 -12.690 -19.501 1.00 98.31 95 GLY A O 1
ATOM 797 N N . ALA A 1 96 ? 7.228 -13.192 -17.305 1.00 98.25 96 ALA A N 1
ATOM 798 C CA . ALA A 1 96 ? 7.955 -14.453 -17.369 1.00 98.25 96 ALA A CA 1
ATOM 799 C C . ALA A 1 96 ? 7.263 -15.465 -18.294 1.00 98.25 96 ALA A C 1
ATOM 801 O O . ALA A 1 96 ? 7.891 -16.006 -19.202 1.00 98.25 96 ALA A O 1
ATOM 802 N N . ASN A 1 97 ? 5.949 -15.661 -18.140 1.00 98.50 97 ASN A N 1
ATOM 803 C CA . ASN A 1 97 ? 5.178 -16.599 -18.963 1.00 98.50 97 ASN A CA 1
ATOM 804 C C . ASN A 1 97 ? 5.204 -16.252 -20.463 1.00 98.50 97 ASN A C 1
ATOM 806 O O . ASN A 1 97 ? 5.148 -17.138 -21.311 1.00 98.50 97 ASN A O 1
ATOM 810 N N . LEU A 1 98 ? 5.278 -14.963 -20.804 1.00 97.88 98 LEU A N 1
ATOM 811 C CA . LEU A 1 98 ? 5.354 -14.495 -22.191 1.00 97.88 98 LEU A CA 1
ATOM 812 C C . LEU A 1 98 ? 6.789 -14.231 -22.668 1.00 97.88 98 LEU A C 1
ATOM 814 O O . LEU A 1 98 ? 6.962 -13.845 -23.825 1.00 97.88 98 LEU A O 1
ATOM 818 N N . ASN A 1 99 ? 7.786 -14.395 -21.792 1.00 96.56 99 ASN A N 1
ATOM 819 C CA . ASN A 1 99 ? 9.172 -13.972 -21.987 1.00 96.56 99 ASN A CA 1
ATOM 820 C C . ASN A 1 99 ? 9.282 -12.521 -22.507 1.00 96.56 99 ASN A C 1
ATOM 822 O O . ASN A 1 99 ? 9.929 -12.235 -23.519 1.00 96.56 99 ASN A O 1
ATOM 826 N N . LYS A 1 100 ? 8.569 -11.593 -21.856 1.00 97.69 100 LYS A N 1
ATOM 827 C CA . LYS A 1 100 ? 8.508 -10.172 -22.227 1.00 97.69 100 LYS A CA 1
ATOM 828 C C . LYS A 1 100 ? 8.721 -9.271 -21.024 1.00 97.69 100 LYS A C 1
ATOM 830 O O . LYS A 1 100 ? 8.247 -9.545 -19.929 1.00 97.69 100 LYS A O 1
ATOM 835 N N . GLN A 1 101 ? 9.362 -8.138 -21.284 1.00 97.94 101 GLN A N 1
ATOM 836 C CA . GLN A 1 101 ? 9.457 -7.044 -20.330 1.00 97.94 101 GLN A CA 1
ATOM 837 C C . GLN A 1 101 ? 8.119 -6.301 -20.235 1.00 97.94 101 GLN A C 1
ATOM 839 O O . GLN A 1 101 ? 7.498 -5.964 -21.247 1.00 97.94 101 GLN A O 1
ATOM 844 N N . ILE A 1 102 ? 7.689 -6.040 -19.008 1.00 98.12 102 ILE A N 1
ATOM 845 C CA . ILE A 1 102 ? 6.394 -5.470 -18.668 1.00 98.12 102 ILE A CA 1
ATOM 846 C C . ILE A 1 102 ? 6.542 -4.003 -18.291 1.00 98.12 102 ILE A C 1
ATOM 848 O O . ILE A 1 102 ? 7.470 -3.577 -17.603 1.00 98.12 102 ILE A O 1
ATOM 852 N N . TYR A 1 103 ? 5.570 -3.229 -18.760 1.00 97.75 103 TYR A N 1
ATOM 853 C CA . TYR A 1 103 ? 5.355 -1.848 -18.373 1.00 97.75 103 TYR A CA 1
ATOM 854 C C . TYR A 1 103 ? 4.160 -1.799 -17.426 1.00 97.75 103 TYR A C 1
ATOM 856 O O . TYR A 1 103 ? 3.018 -1.962 -17.866 1.00 97.75 103 TYR A O 1
ATOM 864 N N . VAL A 1 104 ? 4.413 -1.567 -16.142 1.00 97.19 104 VAL A N 1
ATOM 865 C CA . VAL A 1 104 ? 3.368 -1.453 -15.125 1.00 97.19 104 VAL A CA 1
ATOM 866 C C . VAL A 1 104 ? 2.913 -0.005 -15.048 1.00 97.19 104 VAL A C 1
ATOM 868 O O . VAL A 1 104 ? 3.695 0.904 -14.776 1.00 97.19 104 VAL A O 1
ATOM 871 N N . HIS A 1 105 ? 1.626 0.213 -15.289 1.00 94.62 105 HIS A N 1
ATOM 872 C CA . HIS A 1 105 ? 1.003 1.523 -15.167 1.00 94.62 105 HIS A CA 1
ATOM 873 C C . HIS A 1 105 ? 0.174 1.578 -13.884 1.00 94.62 105 HIS A C 1
ATOM 875 O O . HIS A 1 105 ? -0.728 0.767 -13.690 1.00 94.62 105 HIS A O 1
ATOM 881 N N . VAL A 1 106 ? 0.512 2.509 -12.992 1.00 94.75 106 VAL A N 1
ATOM 882 C CA . VAL A 1 106 ? -0.064 2.625 -11.650 1.00 94.75 106 VAL A CA 1
ATOM 883 C C . VAL A 1 106 ? -0.869 3.911 -11.556 1.00 94.75 106 VAL A C 1
ATOM 885 O O . VAL A 1 106 ? -0.340 5.010 -11.726 1.00 94.75 106 VAL A O 1
ATOM 888 N N . VAL A 1 107 ? -2.148 3.776 -11.221 1.00 90.25 107 VAL A N 1
ATOM 889 C CA . VAL A 1 107 ? -3.023 4.890 -10.839 1.00 90.25 107 VAL A CA 1
ATOM 890 C C . VAL A 1 107 ? -3.317 4.816 -9.343 1.00 90.25 107 VAL A C 1
ATOM 892 O O . VAL A 1 107 ? -3.379 3.729 -8.767 1.00 90.25 107 VAL A O 1
ATOM 895 N N . GLY A 1 108 ? -3.477 5.972 -8.700 1.00 85.81 108 GLY A N 1
ATOM 896 C CA . GLY A 1 108 ? -3.685 6.073 -7.256 1.00 85.81 108 GLY A CA 1
ATOM 897 C C . GLY A 1 108 ? -5.003 5.459 -6.777 1.00 85.81 108 GLY A C 1
ATOM 898 O O . GLY A 1 108 ? -6.000 6.171 -6.624 1.00 85.81 108 GLY A O 1
ATOM 899 N N . ILE A 1 109 ? -5.018 4.151 -6.496 1.00 85.25 109 ILE A N 1
ATOM 900 C CA . ILE A 1 109 ? -6.186 3.483 -5.909 1.00 85.25 109 ILE A CA 1
ATOM 901 C C . ILE A 1 109 ? -6.527 4.121 -4.557 1.00 85.25 109 ILE A C 1
ATOM 903 O O . ILE A 1 109 ? -5.688 4.242 -3.669 1.00 85.25 109 ILE A O 1
ATOM 907 N N . GLY A 1 110 ? -7.768 4.586 -4.410 1.00 81.69 110 GLY A N 1
ATOM 908 C CA . GLY A 1 110 ? -8.211 5.268 -3.192 1.00 81.69 110 GLY A CA 1
ATOM 909 C C . GLY A 1 110 ? -7.689 6.701 -3.005 1.00 81.69 110 GLY A C 1
ATOM 910 O O . GLY A 1 110 ? -7.933 7.274 -1.951 1.00 81.69 110 GLY A O 1
ATOM 911 N N . LEU A 1 111 ? -7.000 7.301 -3.989 1.00 87.00 111 LEU A N 1
ATOM 912 C CA . LEU A 1 111 ? -6.458 8.669 -3.886 1.00 87.00 111 LEU A CA 1
ATOM 913 C C . LEU A 1 111 ? -7.318 9.756 -4.555 1.00 87.00 111 LEU A C 1
ATOM 915 O O . LEU A 1 111 ? -7.004 10.937 -4.399 1.00 87.00 111 LEU A O 1
ATOM 919 N N . GLY A 1 112 ? -8.374 9.377 -5.281 1.00 84.31 112 GLY A N 1
ATOM 920 C CA . GLY A 1 112 ? -9.372 10.291 -5.859 1.00 84.31 112 GLY A CA 1
ATOM 921 C C . GLY A 1 112 ? -10.504 10.604 -4.876 1.00 84.31 112 GLY A C 1
ATOM 922 O O . GLY A 1 112 ? -10.250 10.919 -3.717 1.00 84.31 112 GLY A O 1
ATOM 923 N N . SER A 1 113 ? -11.760 10.438 -5.302 1.00 83.38 113 SER A N 1
ATOM 924 C CA . SER A 1 113 ? -12.964 10.676 -4.475 1.00 83.38 113 SER A CA 1
ATOM 925 C C . SER A 1 113 ? -13.024 9.870 -3.170 1.00 83.38 113 SER A C 1
ATOM 927 O O . SER A 1 113 ? -13.818 10.178 -2.291 1.00 83.38 113 SER A O 1
ATOM 929 N N . TRP A 1 114 ? -12.188 8.839 -3.046 1.00 84.69 114 TRP A N 1
ATOM 930 C CA . TRP A 1 114 ? -12.095 7.958 -1.882 1.00 84.69 114 TRP A CA 1
ATOM 931 C C . TRP A 1 114 ? -10.929 8.304 -0.939 1.00 84.69 114 TRP A C 1
ATOM 933 O O . TRP A 1 114 ? -10.660 7.551 -0.003 1.00 84.69 114 TRP A O 1
ATOM 943 N N . ARG A 1 115 ? -10.218 9.416 -1.177 1.00 90.31 115 ARG A N 1
ATOM 944 C CA . ARG A 1 115 ? -9.131 9.885 -0.308 1.00 90.31 115 ARG A CA 1
ATOM 945 C C . ARG A 1 115 ? -9.700 10.315 1.043 1.00 90.31 115 ARG A C 1
ATOM 947 O O . ARG A 1 115 ? -10.508 11.235 1.104 1.00 90.31 115 ARG A O 1
ATOM 954 N N . ALA A 1 116 ? -9.237 9.690 2.124 1.00 90.94 116 ALA A N 1
ATOM 955 C CA . ALA A 1 116 ? -9.721 9.980 3.474 1.00 90.94 116 ALA A CA 1
ATOM 956 C C . ALA A 1 116 ? -8.893 11.056 4.194 1.00 90.94 116 ALA A C 1
ATOM 958 O O . ALA A 1 116 ? -9.420 11.794 5.026 1.00 90.94 116 ALA A O 1
ATOM 959 N N . VAL A 1 117 ? -7.589 11.141 3.902 1.00 92.94 117 VAL A N 1
ATOM 960 C CA . VAL A 1 117 ? -6.668 12.075 4.570 1.00 92.94 117 VAL A CA 1
ATOM 961 C C . VAL A 1 117 ? -5.644 12.680 3.600 1.00 92.94 117 VAL A C 1
ATOM 963 O O . VAL A 1 117 ? -5.257 12.018 2.631 1.00 92.94 117 VAL A O 1
ATOM 966 N N . PRO A 1 118 ? -5.152 13.913 3.841 1.00 90.56 118 PRO A N 1
ATOM 967 C CA . PRO A 1 118 ? -4.221 14.586 2.929 1.00 90.56 118 PRO A CA 1
ATOM 968 C C . PRO A 1 118 ? -2.911 13.822 2.695 1.00 90.56 118 PRO A C 1
ATOM 970 O O . PRO A 1 118 ? -2.397 13.797 1.580 1.00 90.56 118 PRO A O 1
ATOM 973 N N . GLN A 1 119 ? -2.378 13.159 3.724 1.00 92.56 119 GLN A N 1
ATOM 974 C CA . GLN A 1 119 ? -1.115 12.421 3.643 1.00 92.56 119 GLN A CA 1
ATOM 975 C C . GLN A 1 119 ? -1.217 11.065 2.928 1.00 92.56 119 GLN A C 1
ATOM 977 O O . GLN A 1 119 ? -0.197 10.402 2.753 1.00 92.56 119 GLN A O 1
ATOM 982 N N . GLN A 1 120 ? -2.410 10.630 2.512 1.00 93.94 120 GLN A N 1
ATOM 983 C CA . GLN A 1 120 ? -2.616 9.288 1.961 1.00 93.94 120 GLN A CA 1
ATOM 984 C C . GLN A 1 120 ? -1.820 9.039 0.668 1.00 93.94 120 GLN A C 1
ATOM 986 O O . GLN A 1 120 ? -1.396 7.913 0.425 1.00 93.94 120 GLN A O 1
ATOM 991 N N . GLU A 1 121 ? -1.566 10.082 -0.130 1.00 93.62 121 GLU A N 1
ATOM 992 C CA . GLU A 1 121 ? -0.705 10.004 -1.322 1.00 93.62 121 GLU A CA 1
ATOM 993 C C . GLU A 1 121 ? 0.755 9.706 -0.959 1.00 93.62 121 GLU A C 1
ATOM 995 O O . GLU A 1 121 ? 1.397 8.880 -1.602 1.00 93.62 121 GLU A O 1
ATOM 1000 N N . LYS A 1 122 ? 1.262 10.312 0.122 1.00 94.00 122 LYS A N 1
ATOM 1001 C CA . LYS A 1 122 ? 2.609 10.021 0.633 1.00 94.00 122 LYS A CA 1
ATOM 1002 C C . LYS A 1 122 ? 2.696 8.583 1.130 1.00 94.00 122 LYS A C 1
ATOM 1004 O O . LYS A 1 122 ? 3.621 7.883 0.752 1.00 94.00 122 LYS A O 1
ATOM 1009 N N . ILE A 1 123 ? 1.698 8.132 1.896 1.00 95.69 123 ILE A N 1
ATOM 1010 C CA . ILE A 1 123 ? 1.608 6.745 2.385 1.00 95.69 123 ILE A CA 1
ATOM 1011 C C . ILE A 1 123 ? 1.599 5.760 1.211 1.00 95.69 123 ILE A C 1
ATOM 1013 O O . ILE A 1 123 ? 2.302 4.760 1.250 1.00 95.69 123 ILE A O 1
ATOM 1017 N N . PHE A 1 124 ? 0.841 6.059 0.152 1.00 96.75 124 PHE A N 1
ATOM 1018 C CA . PHE A 1 124 ? 0.802 5.240 -1.058 1.00 96.75 124 PHE A CA 1
ATOM 1019 C C . PHE A 1 124 ? 2.195 5.081 -1.673 1.00 96.75 124 PHE A C 1
ATOM 1021 O O . PHE A 1 124 ? 2.645 3.957 -1.880 1.00 96.75 124 PHE A O 1
ATOM 1028 N N . LEU A 1 125 ? 2.873 6.195 -1.977 1.00 96.31 125 LEU A N 1
ATOM 1029 C CA . LEU A 1 125 ? 4.174 6.158 -2.649 1.00 96.31 125 LEU A CA 1
ATOM 1030 C C . LEU A 1 125 ? 5.257 5.552 -1.754 1.00 96.31 125 LEU A C 1
ATOM 1032 O O . LEU A 1 125 ? 6.081 4.781 -2.236 1.00 96.31 125 LEU A O 1
ATOM 1036 N N . GLU A 1 126 ? 5.231 5.857 -0.457 1.00 96.69 126 GLU A N 1
ATOM 1037 C CA . GLU A 1 126 ? 6.124 5.257 0.534 1.00 96.69 126 GLU A CA 1
ATOM 1038 C C . GLU A 1 126 ? 5.988 3.735 0.534 1.00 96.69 126 GLU A C 1
ATOM 1040 O O . GLU A 1 126 ? 6.969 3.032 0.311 1.00 96.69 126 GLU A O 1
ATOM 1045 N N . THR A 1 127 ? 4.762 3.227 0.688 1.00 97.88 127 THR A N 1
ATOM 1046 C CA . THR A 1 127 ? 4.507 1.786 0.699 1.00 97.88 127 THR A CA 1
ATOM 1047 C C . THR A 1 127 ? 4.849 1.141 -0.633 1.00 97.88 127 THR A C 1
ATOM 1049 O O . THR A 1 127 ? 5.452 0.075 -0.640 1.00 97.88 127 THR A O 1
ATOM 1052 N N . PHE A 1 128 ? 4.522 1.764 -1.767 1.00 98.19 128 PHE A N 1
ATOM 1053 C CA . PHE A 1 128 ? 4.885 1.201 -3.067 1.00 98.19 128 PHE A CA 1
ATOM 1054 C C . PHE A 1 128 ? 6.405 1.075 -3.205 1.00 98.19 128 PHE A C 1
ATOM 1056 O O . PHE A 1 128 ? 6.888 0.029 -3.630 1.00 98.19 128 PHE A O 1
ATOM 1063 N N . GLY A 1 129 ? 7.160 2.104 -2.809 1.00 97.31 129 GLY A N 1
ATOM 1064 C CA . GLY A 1 129 ? 8.622 2.079 -2.828 1.00 97.31 129 GLY A CA 1
ATOM 1065 C C . GLY A 1 129 ? 9.205 0.990 -1.925 1.00 97.31 129 GLY A C 1
ATOM 1066 O O . GLY A 1 129 ? 10.068 0.236 -2.371 1.00 97.31 129 GLY A O 1
ATOM 1067 N N . GLU A 1 130 ? 8.691 0.860 -0.695 1.00 97.69 130 GLU A N 1
ATOM 1068 C CA . GLU A 1 130 ? 9.064 -0.200 0.256 1.00 97.69 130 GLU A CA 1
ATOM 1069 C C . GLU A 1 130 ? 8.816 -1.601 -0.336 1.00 97.69 130 GLU A C 1
ATOM 1071 O O . GLU A 1 130 ? 9.712 -2.447 -0.328 1.00 97.69 130 GLU A O 1
ATOM 1076 N N . ARG A 1 131 ? 7.620 -1.846 -0.892 1.00 98.12 131 ARG A N 1
ATOM 1077 C CA . ARG A 1 131 ? 7.250 -3.145 -1.481 1.00 98.12 131 ARG A CA 1
ATOM 1078 C C . ARG A 1 131 ? 8.052 -3.471 -2.733 1.00 98.12 131 ARG A C 1
ATOM 1080 O O . ARG A 1 131 ? 8.564 -4.579 -2.858 1.00 98.12 131 ARG A O 1
ATOM 1087 N N . LEU A 1 132 ? 8.210 -2.497 -3.627 1.00 97.75 132 LEU A N 1
ATOM 1088 C CA . LEU A 1 132 ? 9.004 -2.648 -4.841 1.00 97.75 132 LEU A CA 1
ATOM 1089 C C . LEU A 1 132 ? 10.451 -3.010 -4.504 1.00 97.75 132 LEU A C 1
ATOM 1091 O O . LEU A 1 132 ? 10.988 -3.935 -5.099 1.00 97.75 132 LEU A O 1
ATOM 1095 N N . GLN A 1 133 ? 11.055 -2.335 -3.521 1.00 96.81 133 GLN A N 1
ATOM 1096 C CA . GLN A 1 133 ? 12.413 -2.634 -3.069 1.00 96.81 133 GLN A CA 1
ATOM 1097 C C . GLN A 1 133 ? 12.522 -4.036 -2.458 1.00 96.81 133 GLN A C 1
ATOM 1099 O O . GLN A 1 133 ? 13.487 -4.744 -2.735 1.00 96.81 133 GLN A O 1
ATOM 1104 N N . GLN A 1 134 ? 11.547 -4.443 -1.639 1.00 97.56 134 GLN A N 1
ATOM 1105 C CA . GLN A 1 134 ? 11.546 -5.764 -1.010 1.00 97.56 134 GLN A CA 1
ATOM 1106 C C . GLN A 1 134 ? 11.409 -6.898 -2.033 1.00 97.56 134 GLN A C 1
ATOM 1108 O O . GLN A 1 134 ? 12.054 -7.933 -1.889 1.00 97.56 134 GLN A O 1
ATOM 1113 N N . LEU A 1 135 ? 10.571 -6.715 -3.053 1.00 97.81 135 LEU A N 1
ATOM 1114 C CA . LEU A 1 135 ? 10.336 -7.724 -4.084 1.00 97.81 135 LEU A CA 1
ATOM 1115 C C . LEU A 1 135 ? 11.370 -7.685 -5.210 1.00 97.81 135 LEU A C 1
ATOM 1117 O O . LEU A 1 135 ? 11.463 -8.646 -5.965 1.00 97.81 135 LEU A O 1
ATOM 1121 N N . LEU A 1 136 ? 12.159 -6.616 -5.306 1.00 97.00 136 LEU A N 1
ATOM 1122 C CA . LEU A 1 136 ? 13.088 -6.343 -6.400 1.00 97.00 136 LEU A CA 1
ATOM 1123 C C . LEU A 1 136 ? 13.952 -7.536 -6.854 1.00 97.00 136 LEU A C 1
ATOM 1125 O O . LEU A 1 136 ? 14.071 -7.715 -8.068 1.00 97.00 136 LEU A O 1
ATOM 1129 N N . PRO A 1 137 ? 14.509 -8.384 -5.958 1.00 97.19 137 PRO A N 1
ATOM 1130 C CA . PRO A 1 137 ? 15.286 -9.553 -6.377 1.00 97.19 137 PRO A CA 1
ATOM 1131 C C . PRO A 1 137 ? 14.507 -10.541 -7.257 1.00 97.19 137 PRO A C 1
ATOM 1133 O O . PRO A 1 137 ? 15.116 -11.287 -8.022 1.00 97.19 137 PRO A O 1
ATOM 1136 N N . HIS A 1 138 ? 13.177 -10.530 -7.166 1.00 97.50 138 HIS A N 1
ATOM 1137 C CA . HIS A 1 138 ? 12.259 -11.427 -7.864 1.00 97.50 138 HIS A CA 1
ATOM 1138 C C . HIS A 1 138 ? 11.556 -10.782 -9.065 1.00 97.50 138 HIS A C 1
ATOM 1140 O O . HIS A 1 138 ? 10.773 -11.455 -9.723 1.00 97.50 138 HIS A O 1
ATOM 1146 N N . LEU A 1 139 ? 11.796 -9.500 -9.353 1.00 98.00 139 LEU A N 1
ATOM 1147 C CA . LEU A 1 139 ? 11.093 -8.755 -10.403 1.00 98.00 139 LEU A CA 1
ATOM 1148 C C . LEU A 1 139 ? 12.001 -8.554 -11.620 1.00 98.00 139 LEU A C 1
ATOM 1150 O O . LEU A 1 139 ? 12.501 -7.459 -11.835 1.00 98.00 139 LEU A O 1
ATOM 1154 N N . SER A 1 140 ? 12.255 -9.604 -12.397 1.00 98.00 140 SER A N 1
ATOM 1155 C CA . SER A 1 140 ? 13.187 -9.591 -13.542 1.00 98.00 140 SER A CA 1
ATOM 1156 C C . SER A 1 140 ? 12.536 -9.251 -14.895 1.00 98.00 140 SER A C 1
ATOM 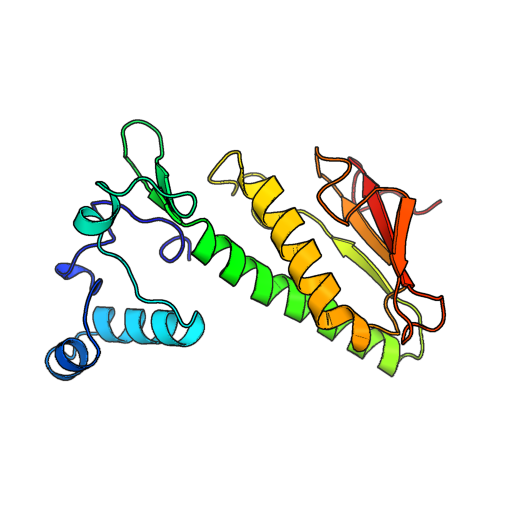1158 O O . SER A 1 140 ? 13.224 -8.985 -15.887 1.00 98.00 140 SER A O 1
ATOM 1160 N N . HIS A 1 141 ? 11.205 -9.233 -14.948 1.00 98.56 141 HIS A N 1
ATOM 1161 C CA . HIS A 1 141 ? 10.402 -8.976 -16.139 1.00 98.56 141 HIS A CA 1
ATOM 1162 C C . HIS A 1 141 ? 9.629 -7.658 -16.065 1.00 98.56 141 HIS A C 1
ATO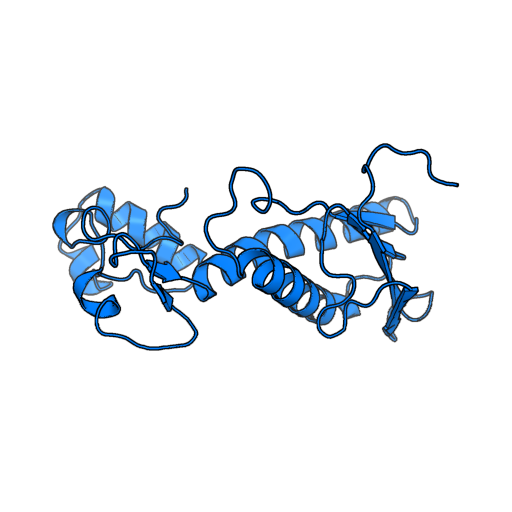M 1164 O O . HIS A 1 141 ? 8.789 -7.407 -16.927 1.00 98.56 141 HIS A O 1
ATOM 1170 N N . ILE A 1 142 ? 9.899 -6.783 -15.093 1.00 98.44 142 ILE A N 1
ATOM 1171 C CA . ILE A 1 142 ? 9.280 -5.454 -14.999 1.00 98.44 142 ILE A CA 1
ATOM 1172 C C . ILE A 1 142 ? 10.302 -4.378 -15.362 1.00 98.44 142 ILE A C 1
ATOM 1174 O O . ILE A 1 142 ? 11.028 -3.880 -14.513 1.00 98.44 142 ILE A O 1
ATOM 1178 N N . ALA A 1 143 ? 10.299 -3.923 -16.613 1.00 97.88 143 ALA A N 1
ATOM 1179 C CA . ALA A 1 143 ? 11.228 -2.880 -17.050 1.00 97.88 143 ALA A CA 1
ATOM 1180 C C . ALA A 1 143 ? 10.864 -1.482 -16.525 1.00 97.88 143 ALA A C 1
ATOM 1182 O O . ALA A 1 143 ? 11.739 -0.623 -16.372 1.00 97.88 143 ALA A O 1
ATOM 1183 N N . VAL A 1 144 ? 9.568 -1.211 -16.329 1.00 98.06 144 VAL A N 1
ATOM 1184 C CA . VAL A 1 144 ? 9.070 0.134 -16.018 1.00 98.06 144 VAL A CA 1
ATOM 1185 C C . VAL A 1 144 ? 7.897 0.087 -15.048 1.00 98.06 144 VAL A C 1
ATOM 1187 O O . VAL A 1 144 ? 6.946 -0.664 -15.263 1.00 98.06 144 VAL A O 1
ATOM 1190 N N . VAL A 1 145 ? 7.915 0.983 -14.061 1.00 97.69 145 VAL A N 1
ATOM 1191 C CA . VAL A 1 145 ? 6.745 1.365 -13.265 1.00 97.69 145 VAL A CA 1
ATOM 1192 C C . VAL A 1 145 ? 6.447 2.844 -13.502 1.00 97.69 145 VAL A C 1
ATOM 1194 O O . VAL A 1 145 ? 7.292 3.714 -13.283 1.00 97.69 145 VAL A O 1
ATOM 1197 N N . HIS A 1 146 ? 5.233 3.145 -13.959 1.00 95.69 146 HIS A N 1
ATOM 1198 C CA . HIS A 1 146 ? 4.795 4.507 -14.249 1.00 95.69 146 HIS A CA 1
ATOM 1199 C C . HIS A 1 146 ? 3.588 4.900 -13.404 1.00 95.69 146 HIS A C 1
ATOM 1201 O O . HIS A 1 146 ? 2.481 4.416 -13.624 1.00 95.69 146 HIS A O 1
ATOM 1207 N N . PHE A 1 147 ? 3.798 5.837 -12.485 1.00 94.44 147 PHE A N 1
ATOM 1208 C CA . PHE A 1 147 ? 2.766 6.443 -11.654 1.00 94.44 147 PHE A CA 1
ATOM 1209 C C . PHE A 1 147 ? 2.065 7.586 -12.397 1.00 94.44 147 PHE A C 1
ATOM 1211 O O . PHE A 1 147 ? 2.707 8.535 -12.853 1.00 94.44 147 PHE A O 1
ATOM 1218 N N . SER A 1 148 ? 0.741 7.513 -12.526 1.00 90.00 148 SER A N 1
ATOM 1219 C CA . SER A 1 148 ? -0.087 8.555 -13.147 1.00 90.00 148 SER A CA 1
ATOM 1220 C C . SER A 1 148 ? -1.141 9.123 -12.199 1.00 90.00 148 SER A C 1
ATOM 1222 O O . SER A 1 148 ? -1.653 8.406 -11.342 1.00 90.00 148 SER A O 1
ATOM 1224 N N . TYR A 1 149 ? -1.455 10.413 -12.372 1.00 85.44 149 TYR A N 1
ATOM 1225 C CA . TYR A 1 149 ? -2.300 11.225 -11.476 1.00 85.44 149 TYR A CA 1
ATOM 1226 C C . TYR A 1 149 ? -1.749 11.408 -10.056 1.00 85.44 149 TYR A C 1
ATOM 1228 O O . TYR A 1 149 ? -2.504 11.538 -9.092 1.00 85.44 149 TYR A O 1
ATOM 1236 N N . PHE A 1 150 ? -0.426 11.441 -9.931 1.00 87.50 150 PHE A N 1
ATOM 1237 C CA . PHE A 1 150 ? 0.234 11.852 -8.699 1.00 87.50 150 PHE A CA 1
ATOM 1238 C C . PHE A 1 150 ? 0.644 13.317 -8.818 1.00 87.50 150 PHE A C 1
ATOM 1240 O O . PHE A 1 150 ? 1.109 13.766 -9.868 1.00 87.50 150 PHE A O 1
ATOM 1247 N N . THR A 1 151 ? 0.434 14.063 -7.738 1.00 85.38 151 THR A N 1
ATOM 1248 C CA . THR A 1 151 ? 0.875 15.456 -7.609 1.00 85.38 151 THR A CA 1
ATOM 1249 C C . THR A 1 151 ? 2.359 15.523 -7.260 1.00 85.38 151 THR A C 1
ATOM 1251 O O . THR A 1 151 ? 3.050 16.461 -7.652 1.00 85.38 151 THR A O 1
ATOM 1254 N N . LEU A 1 152 ? 2.862 14.501 -6.561 1.00 85.38 152 LEU A N 1
ATOM 1255 C CA . LEU A 1 152 ? 4.277 14.340 -6.256 1.00 85.38 152 LEU A CA 1
ATOM 1256 C C . LEU A 1 152 ? 5.030 13.777 -7.469 1.00 85.38 152 LEU A C 1
ATOM 1258 O O . LEU A 1 152 ? 4.591 12.818 -8.100 1.00 85.38 152 LEU A O 1
ATOM 1262 N N . THR A 1 153 ? 6.188 14.364 -7.767 1.00 83.12 153 THR A N 1
ATOM 1263 C CA . THR A 1 153 ? 7.104 13.920 -8.835 1.00 83.12 153 THR A CA 1
ATOM 1264 C C . THR A 1 153 ? 8.245 13.039 -8.324 1.00 83.12 153 THR A C 1
ATOM 1266 O O . THR A 1 153 ? 8.989 12.462 -9.123 1.00 83.12 153 THR A O 1
ATOM 1269 N N . ALA A 1 154 ? 8.380 12.930 -7.000 1.00 88.31 154 ALA A N 1
ATOM 1270 C CA . ALA A 1 154 ? 9.288 12.015 -6.332 1.00 88.31 154 ALA A CA 1
ATOM 1271 C C . ALA A 1 154 ? 8.834 11.714 -4.895 1.00 88.31 154 ALA A C 1
ATOM 1273 O O . ALA A 1 154 ? 8.237 12.562 -4.225 1.00 88.31 154 ALA A O 1
ATOM 1274 N N . TRP A 1 155 ? 9.175 10.522 -4.406 1.00 91.06 155 TRP A N 1
ATOM 1275 C CA . TRP A 1 155 ? 9.109 10.155 -2.993 1.00 91.06 155 TRP A CA 1
ATOM 1276 C C . TRP A 1 155 ? 10.095 9.021 -2.688 1.00 91.06 155 TRP A C 1
ATOM 1278 O O . TRP A 1 155 ? 10.004 7.942 -3.271 1.00 91.06 155 TRP A O 1
ATOM 1288 N N . GLY A 1 156 ? 11.038 9.249 -1.769 1.00 89.50 156 GLY A N 1
ATOM 1289 C CA . GLY A 1 156 ? 12.079 8.266 -1.454 1.00 89.50 156 GLY A CA 1
ATOM 1290 C C . GLY A 1 156 ? 12.906 7.883 -2.689 1.00 89.50 156 GLY A C 1
ATOM 1291 O O . GLY A 1 156 ? 13.469 8.751 -3.358 1.00 89.50 156 GLY A O 1
ATOM 1292 N N . ASN A 1 157 ? 12.961 6.583 -2.991 1.00 88.38 157 ASN A N 1
ATOM 1293 C CA . ASN A 1 157 ? 13.631 6.014 -4.169 1.00 88.38 157 ASN A CA 1
ATOM 1294 C C . ASN A 1 157 ? 12.784 6.078 -5.456 1.00 88.38 157 ASN A C 1
ATOM 1296 O O . ASN A 1 157 ? 13.290 5.787 -6.538 1.00 88.38 157 ASN A O 1
ATOM 1300 N N . LEU A 1 158 ? 11.510 6.468 -5.368 1.00 94.50 158 LEU A N 1
ATOM 1301 C CA . LEU A 1 158 ? 10.651 6.643 -6.532 1.00 94.50 158 LEU A CA 1
ATOM 1302 C C . LEU A 1 158 ? 10.865 8.049 -7.095 1.00 94.50 158 LEU A C 1
ATOM 1304 O O . LEU A 1 158 ? 10.321 9.017 -6.570 1.00 94.50 158 LEU A O 1
ATOM 1308 N N . GLN A 1 159 ? 11.658 8.170 -8.157 1.00 93.25 159 GLN A N 1
ATOM 1309 C CA . GLN A 1 159 ? 11.962 9.451 -8.802 1.00 93.25 159 GLN A CA 1
ATOM 1310 C C . GLN A 1 159 ? 11.619 9.390 -10.287 1.00 93.25 159 GLN A C 1
ATOM 1312 O O . GLN A 1 159 ? 11.958 8.419 -10.962 1.00 93.25 159 GLN A O 1
ATOM 1317 N N . HIS A 1 160 ? 10.957 10.420 -10.818 1.00 93.56 160 HIS A N 1
ATOM 1318 C CA . HIS A 1 160 ? 10.680 10.487 -12.251 1.00 93.56 160 HIS A CA 1
ATOM 1319 C C . HIS A 1 160 ? 11.973 10.472 -13.081 1.00 93.56 160 HIS A C 1
ATOM 1321 O O . HIS A 1 160 ? 12.852 11.305 -12.883 1.00 93.56 160 HIS A O 1
ATOM 1327 N N . GLY A 1 161 ? 12.074 9.527 -14.020 1.00 92.69 161 GLY A N 1
ATOM 1328 C CA . GLY A 1 161 ? 13.267 9.316 -14.842 1.00 92.69 161 GLY A CA 1
ATOM 1329 C C . GLY A 1 161 ? 14.374 8.528 -14.134 1.00 92.69 161 GLY A C 1
ATOM 1330 O O . GLY A 1 161 ? 15.382 8.214 -14.760 1.00 92.69 161 GLY A O 1
ATOM 1331 N N . GLY A 1 162 ? 14.185 8.188 -12.856 1.00 94.25 162 GLY A N 1
ATOM 1332 C CA . GLY A 1 162 ? 15.116 7.383 -12.078 1.00 94.25 162 GLY A CA 1
ATOM 1333 C C . GLY A 1 162 ? 15.037 5.893 -12.406 1.00 94.25 162 GLY A C 1
ATOM 1334 O O . GLY A 1 162 ? 14.138 5.420 -13.107 1.00 94.25 162 GLY A O 1
ATOM 1335 N N . MET A 1 163 ? 15.985 5.139 -11.856 1.00 95.88 163 MET A N 1
ATOM 1336 C CA . MET A 1 163 ? 16.031 3.682 -11.934 1.00 95.88 163 MET A CA 1
ATOM 1337 C C . MET A 1 163 ? 16.321 3.110 -10.548 1.00 95.88 163 MET A C 1
ATOM 1339 O O . MET A 1 163 ? 17.225 3.576 -9.856 1.00 95.88 163 MET A O 1
ATOM 1343 N N . ILE A 1 164 ? 15.560 2.093 -10.156 1.00 96.31 164 ILE A N 1
ATOM 1344 C CA . ILE A 1 164 ? 15.851 1.281 -8.976 1.00 96.31 164 ILE A CA 1
ATOM 1345 C C . ILE A 1 164 ? 16.729 0.121 -9.435 1.00 96.31 164 ILE A C 1
ATOM 1347 O O . ILE A 1 164 ? 16.271 -0.747 -10.178 1.00 96.31 164 ILE A O 1
ATOM 1351 N N . MET A 1 165 ? 17.995 0.150 -9.026 1.00 96.12 165 MET A N 1
ATOM 1352 C CA . MET A 1 165 ? 19.018 -0.804 -9.456 1.00 96.12 165 MET A CA 1
ATOM 1353 C C . MET A 1 165 ? 18.773 -2.191 -8.863 1.00 96.12 165 MET A C 1
ATOM 1355 O O . MET A 1 165 ? 18.510 -2.309 -7.669 1.00 96.12 165 MET A O 1
ATOM 1359 N N . SER A 1 166 ? 18.913 -3.231 -9.683 1.00 95.75 166 SER A N 1
ATOM 1360 C CA . SER A 1 166 ? 18.805 -4.629 -9.269 1.00 95.75 166 SER A CA 1
ATOM 1361 C C . SER A 1 166 ? 19.817 -5.485 -10.015 1.00 95.75 166 SER A C 1
ATOM 1363 O O . SER A 1 166 ? 19.827 -5.504 -11.245 1.00 95.75 166 SER A O 1
ATOM 1365 N N . GLU A 1 167 ? 20.629 -6.230 -9.271 1.00 94.75 167 GLU A N 1
ATOM 1366 C CA . GLU A 1 167 ? 21.618 -7.159 -9.831 1.00 94.75 167 GLU A CA 1
ATOM 1367 C C . GLU A 1 167 ? 20.964 -8.354 -10.536 1.00 94.75 167 GLU A C 1
ATOM 1369 O O . GLU A 1 167 ? 21.549 -8.931 -11.449 1.00 94.75 167 GLU A O 1
ATOM 1374 N N . THR A 1 168 ? 19.737 -8.715 -10.146 1.00 94.62 168 THR A N 1
ATOM 1375 C CA . THR A 1 168 ? 18.996 -9.836 -10.743 1.00 94.62 168 THR A CA 1
ATOM 1376 C C . THR A 1 168 ? 18.177 -9.425 -11.965 1.00 94.62 168 THR A C 1
ATOM 1378 O O . THR A 1 168 ? 17.646 -10.284 -12.669 1.00 94.62 168 THR A O 1
ATOM 1381 N N . HIS A 1 169 ? 18.063 -8.122 -12.246 1.00 96.81 169 HIS A N 1
ATOM 1382 C CA . HIS A 1 169 ? 17.279 -7.625 -13.369 1.00 96.81 169 HIS A CA 1
ATOM 1383 C C . HIS A 1 169 ? 18.142 -7.566 -14.645 1.00 96.81 169 HIS A C 1
ATOM 1385 O O . HIS A 1 169 ? 19.180 -6.904 -14.646 1.00 96.81 169 HIS A O 1
ATOM 1391 N N . PRO A 1 170 ? 17.708 -8.144 -15.783 1.00 95.31 170 PRO A N 1
ATOM 1392 C CA . PRO A 1 170 ? 18.513 -8.213 -17.013 1.00 95.31 170 PRO A CA 1
ATOM 1393 C C . PRO A 1 170 ? 18.899 -6.840 -17.591 1.00 95.31 170 PRO A C 1
ATOM 1395 O O . PRO A 1 170 ? 19.924 -6.699 -18.248 1.00 95.31 170 PRO A O 1
ATOM 1398 N N . ALA A 1 171 ? 18.083 -5.815 -17.339 1.00 93.06 171 ALA A N 1
ATOM 1399 C CA . ALA A 1 171 ? 18.357 -4.419 -17.706 1.00 93.06 171 ALA A CA 1
ATOM 1400 C C . ALA A 1 171 ? 19.052 -3.582 -16.603 1.00 93.06 171 ALA A C 1
ATOM 1402 O O . ALA A 1 171 ? 19.079 -2.357 -16.703 1.00 93.06 171 ALA A O 1
ATOM 1403 N N . GLY A 1 172 ? 19.550 -4.212 -15.533 1.00 95.19 172 GLY A N 1
ATOM 1404 C CA . GLY A 1 172 ? 20.212 -3.553 -14.398 1.00 95.19 172 GLY A CA 1
ATOM 1405 C C . GLY A 1 172 ? 19.277 -2.892 -13.379 1.00 95.19 172 GLY A C 1
ATOM 1406 O O . GLY A 1 172 ? 19.740 -2.422 -12.341 1.00 95.19 172 GLY A O 1
ATOM 1407 N N . GLY A 1 173 ? 17.967 -2.852 -13.640 1.00 96.75 173 GLY A N 1
ATOM 1408 C CA . GLY A 1 173 ? 16.978 -2.301 -12.721 1.00 96.75 173 GLY A CA 1
ATOM 1409 C C . GLY A 1 173 ? 15.649 -1.944 -13.380 1.00 96.75 173 GLY A C 1
ATOM 1410 O O . GLY A 1 173 ? 15.440 -2.176 -14.572 1.00 96.75 173 GLY A O 1
ATOM 1411 N N . ILE A 1 174 ? 14.772 -1.327 -12.588 1.00 98.25 174 ILE A N 1
ATOM 1412 C CA . ILE A 1 174 ? 13.413 -0.926 -12.973 1.00 98.25 174 ILE A CA 1
ATOM 1413 C C . ILE A 1 174 ? 13.351 0.594 -13.117 1.00 98.25 174 ILE A C 1
ATOM 1415 O O . ILE A 1 174 ? 13.681 1.326 -12.183 1.00 98.25 174 ILE A O 1
ATOM 1419 N N . LYS A 1 175 ? 12.904 1.092 -14.274 1.00 97.94 175 LYS A N 1
ATOM 1420 C CA . LYS A 1 175 ? 12.739 2.536 -14.510 1.00 97.94 175 LYS A CA 1
ATOM 1421 C C . LYS A 1 175 ? 11.468 3.057 -13.854 1.00 97.94 175 LYS A C 1
ATOM 1423 O O . LYS A 1 175 ? 10.411 2.437 -13.965 1.00 97.94 175 LYS A O 1
ATOM 1428 N N . ILE A 1 176 ? 11.553 4.237 -13.250 1.00 97.38 176 ILE A N 1
ATOM 1429 C CA . ILE A 1 176 ? 10.432 4.898 -12.590 1.00 97.38 176 ILE A CA 1
ATOM 1430 C C . ILE A 1 176 ? 10.028 6.142 -13.372 1.00 97.38 176 ILE A C 1
ATOM 1432 O O . ILE A 1 176 ? 10.840 7.020 -13.661 1.00 97.38 176 ILE A O 1
ATOM 1436 N N . PHE A 1 177 ? 8.740 6.257 -13.679 1.00 94.56 177 PHE A N 1
ATOM 1437 C CA . PHE A 1 177 ? 8.161 7.488 -14.205 1.00 94.56 177 PHE A CA 1
ATOM 1438 C C . PHE A 1 177 ? 7.031 7.975 -13.307 1.00 94.56 177 PHE A C 1
ATOM 1440 O O . PHE A 1 177 ? 6.289 7.177 -12.742 1.00 94.56 177 PHE A O 1
ATOM 1447 N N . MET A 1 178 ? 6.867 9.292 -13.214 1.00 91.31 178 MET A N 1
ATOM 1448 C CA . MET A 1 178 ? 5.720 9.931 -12.586 1.00 91.31 178 MET A CA 1
ATOM 1449 C C . MET A 1 178 ? 5.190 10.986 -13.547 1.00 91.31 178 MET A C 1
ATOM 1451 O O . MET A 1 178 ? 5.969 11.727 -14.141 1.00 91.31 178 MET A O 1
ATOM 1455 N N . SER A 1 179 ? 3.878 11.049 -13.737 1.00 85.38 179 SER A N 1
ATOM 1456 C CA . SER A 1 179 ? 3.270 12.097 -14.554 1.00 85.38 179 SER A CA 1
ATOM 1457 C C . SER A 1 179 ? 1.869 12.439 -14.084 1.00 85.38 179 SER A C 1
ATOM 1459 O O . SER A 1 179 ? 1.075 11.551 -13.780 1.00 85.38 179 SER A O 1
ATOM 1461 N N . ASN A 1 180 ? 1.509 13.711 -14.166 1.00 75.81 180 ASN A N 1
ATOM 1462 C CA . ASN A 1 180 ? 0.133 14.147 -13.985 1.00 75.81 180 ASN A CA 1
ATOM 1463 C C . ASN A 1 180 ? -0.600 14.190 -15.341 1.00 75.81 180 ASN A C 1
ATOM 1465 O O . ASN A 1 180 ? -0.915 15.264 -15.845 1.00 75.81 180 ASN A O 1
ATOM 1469 N N . ARG A 1 181 ? -0.774 13.029 -15.992 1.00 68.12 181 ARG A N 1
ATOM 1470 C CA . ARG A 1 181 ? -1.463 12.908 -17.293 1.00 68.12 181 ARG A CA 1
ATOM 1471 C C . ARG A 1 181 ? -2.423 11.725 -17.317 1.00 68.12 181 ARG A C 1
ATOM 1473 O O . ARG A 1 181 ? -2.286 10.804 -16.512 1.00 68.12 181 ARG A O 1
ATOM 1480 N N . GLU A 1 182 ? -3.340 11.738 -18.282 1.00 60.56 182 GLU A N 1
ATOM 1481 C CA . GLU A 1 182 ? -4.318 10.667 -18.452 1.00 60.56 182 GLU A CA 1
ATOM 1482 C C . GLU A 1 182 ? -3.677 9.302 -18.800 1.00 60.56 182 GLU A C 1
ATOM 1484 O O . GLU A 1 182 ? -2.830 9.236 -19.695 1.00 60.56 18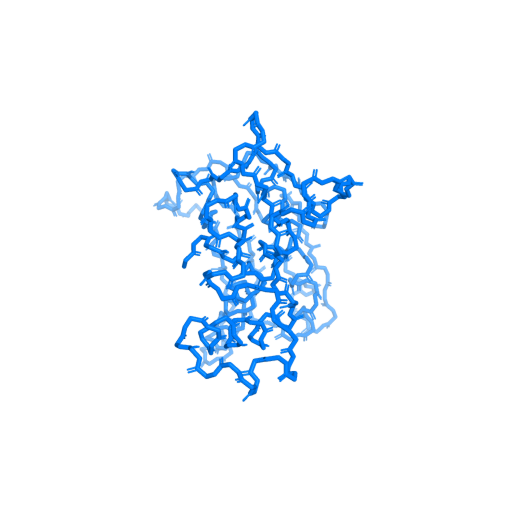2 GLU A O 1
ATOM 1489 N N . PRO A 1 183 ? -4.109 8.199 -18.152 1.00 54.25 183 PRO A N 1
ATOM 1490 C CA . PRO A 1 183 ? -3.685 6.820 -18.393 1.00 54.25 183 PRO A CA 1
ATOM 1491 C C . PRO A 1 183 ? -3.806 6.362 -19.842 1.00 54.25 183 PRO A C 1
ATOM 1493 O O . PRO A 1 183 ? -3.003 5.560 -20.312 1.00 54.25 183 PRO A O 1
ATOM 1496 N N . SER A 1 184 ? -4.836 6.856 -20.530 1.00 55.62 184 SER A N 1
ATOM 1497 C CA . SER A 1 184 ? -5.238 6.468 -21.881 1.00 55.62 184 SER A CA 1
ATOM 1498 C C . SER A 1 184 ? -4.602 7.316 -22.981 1.00 55.62 184 SER A C 1
ATOM 1500 O O . SER A 1 184 ? -4.814 7.030 -24.161 1.00 55.62 184 SER A O 1
ATOM 1502 N N . ALA A 1 185 ? -3.830 8.352 -22.640 1.00 57.94 185 ALA A N 1
ATOM 1503 C CA . ALA A 1 185 ? -3.137 9.147 -23.645 1.00 57.94 185 ALA A CA 1
ATOM 1504 C C . ALA A 1 185 ? -2.103 8.274 -24.384 1.00 57.94 185 ALA A C 1
ATOM 1506 O O . ALA A 1 185 ? -1.340 7.537 -23.753 1.00 57.94 185 ALA A O 1
ATOM 1507 N N . LYS A 1 186 ? -2.095 8.337 -25.727 1.00 40.66 186 LYS A N 1
ATOM 1508 C CA . LYS A 1 186 ? -1.220 7.518 -26.589 1.00 40.66 186 LYS A CA 1
ATOM 1509 C C . LYS A 1 186 ? 0.233 7.573 -26.098 1.00 40.66 186 LYS A C 1
ATOM 1511 O O . LYS A 1 186 ? 0.778 8.654 -25.875 1.00 40.66 186 LYS A O 1
ATOM 1516 N N . ARG A 1 187 ? 0.854 6.398 -25.946 1.00 52.09 187 ARG A N 1
ATOM 1517 C CA . ARG A 1 187 ? 2.297 6.272 -25.699 1.00 52.09 187 ARG A CA 1
ATOM 1518 C C . ARG A 1 187 ? 3.015 6.793 -26.951 1.00 52.09 187 ARG A C 1
ATOM 1520 O O . ARG A 1 187 ? 2.750 6.274 -28.032 1.00 52.09 187 ARG A O 1
ATOM 1527 N N . VAL A 1 188 ? 3.815 7.850 -26.802 1.00 39.00 188 VAL A N 1
ATOM 1528 C CA . VAL A 1 188 ? 4.732 8.342 -27.849 1.00 39.00 188 VAL A CA 1
ATOM 1529 C C . VAL A 1 188 ? 5.970 7.463 -27.851 1.00 39.00 188 VAL A C 1
ATOM 1531 O O . VAL A 1 188 ? 6.424 7.136 -26.728 1.00 39.00 188 VAL A O 1
#